Protein AF-A0A359LKG4-F1 (afdb_monomer)

Sequence (321 aa):
MNNKIIKSIRKGISFLLTKQLNSGEFPTTRAKKISMENASYIKSVFLTTFVLHSLSQLKNVFPINEIVQNATKFLLNEEEKGFWRFFGKGTHLPLDLDDTCCALSALFINGVELEYKTIADYLLNYRDKRGIFYTWILDCYLPKTSSYFENDIDWVINANTLFFFSLIKMPISEVTNYLCNIIEKEDFEDGSIYYYSPFSFIYCFSRAYADGGAIGLKPILRNIKNYLLNKQNGKGKWGNTLENAMATVSLINCGYKGIVVDGAINNLLKAQKADGGWPNSAFFAGVPELFYGSRELTTAIAIEALWKYLEVRKNGYQIIF

Secondary structure (DSSP, 8-state):
-HHHHHHHHHHHHHHHHHH--TTSPPPEEEESSTT-TT-EEE--SHHHHHHHHHHHTTTTTSS-HHHHHHHHHHHHHT-BTTB--TT-TT-SSPEEHHHHHHHHHHHHHTT----HHHHHHHHTTSB-TTSPBPSEEGGGSSS--SS--PPP--HHHHHHHHHHHHHTT---HHHHHHHHHHHHTTTTTT--SS---HHHHHHHHHHHHHTT--GGGGGGHHHHHHHHHHH--TTS--SSHHHHHHHHHHHHHTT--SHHHHHHHHHHHHH--TTS-----EEEEETTTEEEE-HHHHHHHHHHHHHHHHHHHHGGG----

pLDDT: mean 93.41, std 12.16, range [31.52, 98.94]

Mean predicted aligned error: 4.33 Å

Nearest PDB structures (foldseek):
  6sbg-assembly1_A  TM=7.710E-01  e=1.709E-09  Scytonema sp. PCC 10023
  7xra-assembly1_A  TM=7.583E-01  e=5.453E-09  Streptomyces showdoensis
  7xq4-assembly1_A  TM=7.822E-01  e=1.661E-08  Streptomyces showdoensis
  5bp8-assembly1_A  TM=7.406E-01  e=2.736E-06  Streptomyces platensis

Radius of gyration: 18.72 Å; Cα contacts (8 Å, |Δi|>4): 534; chains: 1; bounding box: 67×44×46 Å

Structure (mmCIF, N/CA/C/O backbone):
data_AF-A0A359LKG4-F1
#
_entry.id   AF-A0A359LKG4-F1
#
loop_
_atom_site.group_PDB
_atom_site.id
_atom_site.type_symbol
_atom_site.label_atom_id
_atom_site.label_alt_id
_atom_site.label_comp_id
_atom_site.label_asym_id
_atom_site.label_entity_id
_atom_site.label_seq_id
_atom_site.pdbx_PDB_ins_code
_atom_site.Cartn_x
_atom_site.Cartn_y
_atom_site.Cartn_z
_atom_site.occupancy
_atom_site.B_iso_or_equiv
_atom_site.auth_seq_id
_atom_site.auth_comp_id
_atom_site.auth_asym_id
_atom_site.auth_atom_id
_atom_site.pdbx_PDB_model_num
ATOM 1 N N . MET A 1 1 ? -20.980 6.021 17.383 1.00 75.31 1 MET A N 1
ATOM 2 C CA . MET A 1 1 ? -19.694 5.483 16.873 1.00 75.31 1 MET A CA 1
ATOM 3 C C . MET A 1 1 ? -19.196 6.245 15.642 1.00 75.31 1 MET A C 1
ATOM 5 O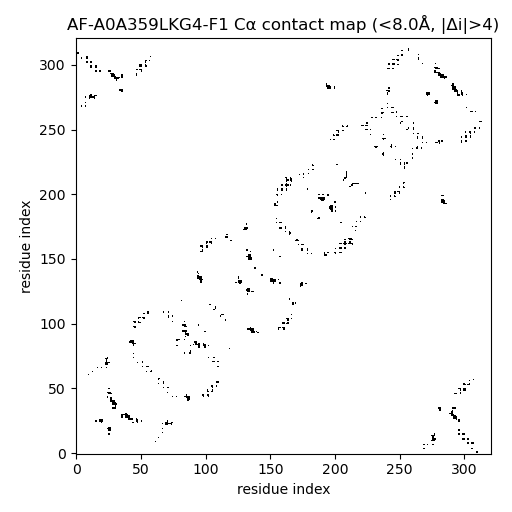 O . MET A 1 1 ? -18.078 6.741 15.681 1.00 75.31 1 MET A O 1
ATOM 9 N N . ASN A 1 2 ? -20.028 6.445 14.613 1.00 88.31 2 ASN A N 1
ATOM 10 C CA . ASN A 1 2 ? -19.641 7.100 13.348 1.00 88.31 2 ASN A CA 1
ATOM 11 C C . ASN A 1 2 ? -18.988 8.486 13.517 1.00 88.31 2 ASN A C 1
ATOM 13 O O . ASN A 1 2 ? -17.909 8.714 12.980 1.00 88.31 2 ASN A O 1
ATOM 17 N N . ASN A 1 3 ? -19.554 9.373 14.346 1.00 91.06 3 ASN A N 1
ATOM 18 C CA . ASN A 1 3 ? -18.966 10.701 14.604 1.00 91.06 3 ASN A CA 1
ATOM 19 C C . ASN A 1 3 ? -17.547 10.627 15.194 1.00 91.06 3 ASN A C 1
ATOM 21 O O . ASN A 1 3 ? -16.686 11.438 14.854 1.00 91.06 3 ASN A O 1
ATOM 25 N N . LYS A 1 4 ? -17.276 9.631 16.051 1.00 96.06 4 LYS A N 1
ATOM 26 C CA . LYS A 1 4 ? -15.940 9.400 16.620 1.00 96.06 4 LYS A CA 1
ATOM 27 C C . LYS A 1 4 ? -14.954 8.959 15.536 1.00 96.06 4 LYS A C 1
ATOM 29 O O . LYS A 1 4 ? -13.828 9.445 15.526 1.00 96.06 4 LYS A O 1
ATOM 34 N N . ILE A 1 5 ? -15.389 8.090 14.622 1.00 97.75 5 ILE A N 1
ATOM 35 C CA . ILE A 1 5 ? -14.571 7.623 13.497 1.00 97.75 5 ILE A CA 1
ATOM 36 C C . ILE A 1 5 ? -14.247 8.780 12.551 1.00 97.75 5 ILE A C 1
ATOM 38 O O . ILE A 1 5 ? -13.078 9.021 12.279 1.00 97.75 5 ILE A O 1
ATOM 42 N N . ILE A 1 6 ? -15.245 9.565 12.135 1.00 97.69 6 ILE A N 1
ATOM 43 C CA . ILE A 1 6 ? -15.025 10.736 11.272 1.00 97.69 6 ILE A CA 1
ATOM 44 C C . ILE A 1 6 ? -14.065 11.738 11.925 1.00 97.69 6 ILE A C 1
ATOM 46 O O . ILE A 1 6 ? -13.155 12.242 11.268 1.00 97.69 6 ILE A O 1
ATOM 50 N N . LYS A 1 7 ? -14.210 12.004 13.231 1.00 98.12 7 LYS A N 1
ATOM 51 C CA . LYS A 1 7 ? -13.271 12.860 13.974 1.00 98.12 7 LYS A CA 1
ATOM 52 C C . LYS A 1 7 ? -11.848 12.287 13.974 1.00 98.12 7 LYS A C 1
ATOM 54 O O . LYS A 1 7 ? -10.895 13.049 13.839 1.00 98.12 7 LYS A O 1
ATOM 59 N N . SER A 1 8 ? -11.704 10.971 14.118 1.00 98.56 8 SER A N 1
ATOM 60 C CA . SER A 1 8 ? -10.411 10.281 14.074 1.00 98.56 8 SER A CA 1
ATOM 61 C C . SER A 1 8 ? -9.765 10.367 12.687 1.00 98.56 8 SER A C 1
ATOM 63 O O . SER A 1 8 ? -8.596 10.739 12.600 1.00 98.56 8 SER A O 1
ATOM 65 N N . ILE A 1 9 ? -10.538 10.160 11.614 1.00 98.69 9 ILE A N 1
ATOM 66 C CA . ILE A 1 9 ? -10.088 10.331 10.223 1.00 98.69 9 ILE A CA 1
ATOM 67 C C . ILE A 1 9 ? -9.587 11.761 9.987 1.00 98.69 9 ILE A C 1
ATOM 69 O O . ILE A 1 9 ? -8.470 11.941 9.514 1.00 98.69 9 ILE A O 1
ATOM 73 N N . ARG A 1 10 ? -10.351 12.790 10.389 1.00 98.50 10 ARG A N 1
ATOM 74 C CA . ARG A 1 10 ? -9.933 14.202 10.241 1.00 98.50 10 ARG A CA 1
ATOM 75 C C . ARG A 1 10 ? -8.603 14.495 10.934 1.00 98.50 10 ARG A C 1
ATOM 77 O O . ARG A 1 10 ? -7.761 15.183 10.369 1.00 98.50 10 ARG A O 1
ATOM 84 N N . LYS A 1 11 ? -8.405 13.960 12.141 1.00 98.69 11 LYS A N 1
ATOM 8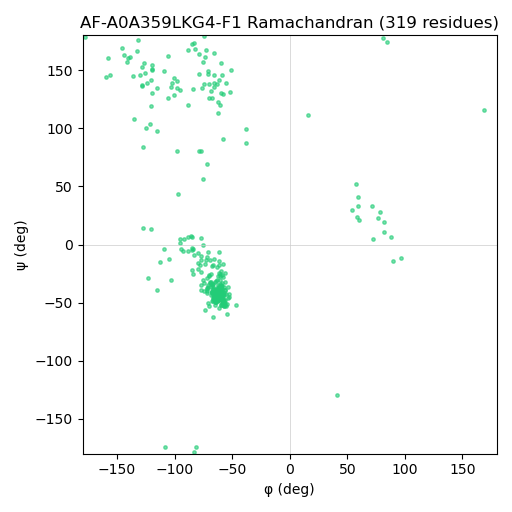5 C CA . LYS A 1 11 ? -7.136 14.089 12.869 1.00 98.69 11 LYS A CA 1
ATOM 86 C C . LYS A 1 11 ? -5.980 13.393 12.148 1.00 98.69 11 LYS A C 1
ATOM 88 O O . LYS A 1 11 ? -4.900 13.962 12.077 1.00 98.69 11 LYS A O 1
ATOM 93 N N . GLY A 1 12 ? -6.214 12.206 11.590 1.00 98.75 12 GLY A N 1
ATOM 94 C CA . GLY A 1 12 ? -5.216 11.491 10.795 1.00 98.75 12 GLY A CA 1
ATOM 95 C C . GLY A 1 12 ? -4.836 12.236 9.514 1.00 98.75 12 GLY A C 1
ATOM 96 O O . GLY A 1 12 ? -3.657 12.370 9.212 1.00 98.75 12 GLY A O 1
ATOM 97 N N . ILE A 1 13 ? -5.815 12.801 8.803 1.00 98.62 13 ILE A N 1
ATOM 98 C CA . ILE A 1 13 ? -5.560 13.650 7.628 1.00 98.62 13 ILE A CA 1
ATOM 99 C C . ILE A 1 13 ? -4.754 14.890 8.026 1.00 98.62 13 ILE A C 1
ATOM 101 O O . ILE A 1 13 ? -3.772 15.215 7.368 1.00 98.62 13 ILE A O 1
ATOM 105 N N . SER A 1 14 ? -5.121 15.553 9.128 1.00 98.38 14 SER A N 1
ATOM 106 C CA . SER A 1 14 ? -4.360 16.694 9.651 1.00 98.38 14 SER A CA 1
ATOM 107 C C . SER A 1 14 ? -2.917 16.314 9.977 1.00 98.38 14 SER A C 1
ATOM 109 O O . SER A 1 14 ? -2.012 17.077 9.664 1.00 98.38 14 SER A O 1
ATOM 111 N N . PHE A 1 15 ? -2.689 15.141 10.573 1.00 98.69 15 PHE A N 1
ATOM 112 C CA . PHE A 1 15 ? -1.344 14.628 10.811 1.00 98.69 15 PHE A CA 1
ATOM 113 C C . PHE A 1 15 ? -0.569 14.476 9.498 1.00 98.69 15 PHE A C 1
ATOM 115 O O . PHE A 1 15 ? 0.524 15.024 9.382 1.00 98.69 15 PHE A O 1
ATOM 122 N N . LEU A 1 16 ? -1.147 13.807 8.494 1.00 98.62 16 LEU A N 1
ATOM 123 C CA . LEU A 1 16 ? -0.502 13.609 7.191 1.00 98.62 16 LEU A CA 1
ATOM 124 C C . LEU A 1 16 ? -0.161 14.942 6.512 1.00 98.62 16 LEU A C 1
ATOM 126 O O . LEU A 1 16 ? 0.957 15.095 6.029 1.00 98.62 16 LEU A O 1
ATOM 130 N N . LEU A 1 17 ? -1.068 15.923 6.551 1.00 97.62 17 LEU A N 1
ATOM 131 C CA . LEU A 1 17 ? -0.821 17.275 6.034 1.00 97.62 17 LEU A CA 1
ATOM 132 C C . LEU A 1 17 ? 0.418 17.916 6.671 1.00 97.62 17 LEU A C 1
ATOM 134 O O . LEU A 1 17 ? 1.236 18.497 5.973 1.00 97.62 17 LEU A O 1
ATOM 138 N N . THR A 1 18 ? 0.599 17.766 7.986 1.00 97.69 18 THR A N 1
ATOM 139 C CA . THR A 1 18 ? 1.770 18.326 8.692 1.00 97.69 18 THR A CA 1
ATOM 140 C C . THR A 1 18 ? 3.067 17.538 8.498 1.00 97.69 18 THR A C 1
ATOM 142 O O . THR A 1 18 ? 4.119 17.987 8.954 1.00 97.69 18 THR A O 1
ATOM 145 N N . LYS A 1 19 ? 2.999 16.340 7.908 1.00 98.00 19 LYS A N 1
ATOM 146 C CA . LYS A 1 19 ? 4.142 15.427 7.759 1.00 98.00 19 LYS A CA 1
ATOM 147 C C . LYS A 1 19 ? 4.601 15.232 6.324 1.00 98.00 19 LYS A C 1
ATOM 149 O O . LYS A 1 19 ? 5.708 14.733 6.137 1.00 98.00 19 LYS A O 1
ATOM 154 N N . GLN A 1 20 ? 3.799 15.626 5.338 1.00 98.38 20 GLN A N 1
ATOM 155 C CA . GLN A 1 20 ? 4.254 15.678 3.954 1.00 98.38 20 GLN A CA 1
ATOM 156 C C . GLN A 1 20 ? 5.448 16.636 3.845 1.00 98.38 20 GLN A C 1
ATOM 158 O O . GLN A 1 20 ? 5.410 17.755 4.358 1.00 98.38 20 GLN A O 1
ATOM 163 N N . LEU A 1 21 ? 6.523 16.176 3.208 1.00 98.19 21 LEU A N 1
ATOM 164 C CA . LEU A 1 21 ? 7.725 16.979 3.005 1.00 98.19 21 LEU A CA 1
ATOM 165 C C . LEU A 1 21 ? 7.529 17.964 1.848 1.00 98.19 21 LEU A C 1
ATOM 167 O O . LEU A 1 21 ? 6.659 17.783 0.999 1.00 98.19 21 LEU A O 1
ATOM 171 N N . ASN A 1 22 ? 8.399 18.974 1.759 1.00 97.50 22 ASN A N 1
ATOM 172 C CA . ASN A 1 22 ? 8.367 19.964 0.673 1.00 97.50 22 ASN A CA 1
ATOM 173 C C . ASN A 1 22 ? 8.517 19.336 -0.725 1.00 97.50 22 ASN A C 1
ATOM 175 O O . ASN A 1 22 ? 8.041 19.906 -1.701 1.00 97.50 22 ASN A O 1
ATOM 179 N N . SER A 1 23 ? 9.173 18.174 -0.826 1.00 97.31 23 SER A N 1
ATOM 180 C CA . SER A 1 23 ? 9.277 17.396 -2.067 1.00 97.31 23 SER A CA 1
ATOM 181 C C . SER A 1 23 ? 7.934 16.811 -2.519 1.00 97.31 23 SER A C 1
ATOM 183 O O . SER A 1 23 ? 7.807 16.451 -3.684 1.00 97.31 23 SER A O 1
ATOM 185 N N . GLY A 1 24 ? 6.945 16.725 -1.623 1.00 98.12 24 GLY A N 1
ATOM 186 C CA . GLY A 1 24 ? 5.653 16.067 -1.818 1.00 98.12 24 GLY A CA 1
ATOM 187 C C . GLY A 1 24 ? 5.600 14.636 -1.273 1.00 98.12 24 GLY A C 1
ATOM 188 O O . GLY A 1 24 ? 4.511 14.073 -1.151 1.00 98.12 24 GLY A O 1
ATOM 189 N N . GLU A 1 25 ? 6.739 14.050 -0.902 1.00 98.12 25 GLU A N 1
ATOM 190 C CA . GLU A 1 25 ? 6.794 12.687 -0.369 1.00 98.12 25 GLU A CA 1
ATOM 191 C C . GLU A 1 25 ? 6.299 12.593 1.079 1.00 98.12 25 GLU A C 1
ATOM 193 O O . GLU A 1 25 ? 6.329 13.562 1.849 1.00 98.12 25 GLU A O 1
ATOM 198 N N . PHE A 1 26 ? 5.883 11.388 1.462 1.00 98.38 26 PHE A N 1
ATOM 199 C CA . PHE A 1 26 ? 5.701 11.027 2.860 1.00 98.38 26 PHE A CA 1
ATOM 200 C C . PHE A 1 26 ? 6.956 10.321 3.376 1.00 98.38 26 PHE A C 1
ATOM 202 O O . PHE A 1 26 ? 7.439 9.398 2.717 1.00 98.38 26 PHE A O 1
ATOM 209 N N . PRO A 1 27 ? 7.473 10.708 4.558 1.00 96.88 27 PRO A N 1
ATOM 210 C CA . PRO A 1 27 ? 8.684 10.123 5.109 1.00 96.88 27 PRO A CA 1
ATOM 211 C C . PRO A 1 27 ? 8.648 8.596 5.153 1.00 96.88 27 PRO A C 1
ATOM 213 O O . PRO A 1 27 ? 7.718 7.997 5.693 1.00 96.88 27 PRO A O 1
ATOM 216 N N . THR A 1 28 ? 9.711 7.970 4.655 1.00 97.81 28 THR A N 1
ATOM 217 C CA . THR A 1 28 ? 10.039 6.586 4.989 1.00 97.81 28 THR A CA 1
ATOM 218 C C . THR A 1 28 ? 11.094 6.601 6.080 1.00 97.81 28 THR A C 1
ATOM 220 O O . THR A 1 28 ? 11.991 7.444 6.100 1.00 97.81 28 THR A O 1
ATOM 223 N N . THR A 1 29 ? 10.979 5.686 7.033 1.00 97.69 29 THR A N 1
ATOM 224 C CA . THR A 1 29 ? 11.962 5.526 8.101 1.00 97.69 29 THR A CA 1
ATOM 225 C C . THR A 1 29 ? 12.560 4.133 8.060 1.00 97.69 29 THR A C 1
ATOM 227 O O . THR A 1 29 ? 11.905 3.186 7.629 1.00 97.69 29 THR A O 1
ATOM 230 N N . ARG A 1 30 ? 13.807 4.015 8.512 1.00 97.00 30 ARG A N 1
ATOM 231 C CA . ARG A 1 30 ? 14.573 2.774 8.543 1.00 97.00 30 ARG A CA 1
ATOM 232 C C . ARG A 1 30 ? 15.147 2.533 9.932 1.00 97.00 30 ARG A C 1
ATOM 234 O O . ARG A 1 30 ? 15.690 3.455 10.537 1.00 97.00 30 ARG A O 1
ATOM 241 N N . ALA A 1 31 ? 15.080 1.300 10.417 1.00 96.69 31 ALA A N 1
ATOM 242 C CA . ALA A 1 31 ? 15.626 0.895 11.709 1.00 96.69 31 ALA A CA 1
ATOM 243 C C . ALA A 1 31 ? 16.311 -0.475 11.635 1.00 96.69 31 ALA A C 1
ATOM 245 O O . ALA A 1 31 ? 16.042 -1.273 10.746 1.00 96.69 31 ALA A O 1
ATOM 246 N N . LYS A 1 32 ? 17.169 -0.773 12.617 1.00 95.00 32 LYS A N 1
ATOM 247 C CA . LYS A 1 32 ? 17.781 -2.108 12.788 1.00 95.00 32 LYS A CA 1
ATOM 248 C C . LYS A 1 32 ? 16.855 -3.121 13.463 1.00 95.00 32 LYS A C 1
ATOM 250 O O . LYS A 1 32 ? 17.143 -4.307 13.476 1.00 95.00 32 LYS A O 1
ATOM 255 N N . LYS A 1 33 ? 15.785 -2.648 14.103 1.00 93.12 33 LYS A N 1
ATOM 256 C CA . LYS A 1 33 ? 14.827 -3.483 14.830 1.00 93.12 33 LYS A CA 1
ATOM 257 C C . LYS A 1 33 ? 13.445 -3.311 14.227 1.00 93.12 33 LYS A C 1
ATOM 259 O O . LYS A 1 33 ? 13.032 -2.188 13.950 1.00 93.12 33 LYS A O 1
ATOM 264 N N . ILE A 1 34 ? 12.708 -4.413 14.153 1.00 91.88 34 ILE A N 1
ATOM 265 C CA . ILE A 1 34 ? 11.313 -4.474 13.696 1.00 91.88 34 ILE A CA 1
ATOM 266 C C . ILE A 1 34 ? 10.365 -3.548 14.478 1.00 91.88 34 ILE A C 1
ATOM 268 O O . ILE A 1 34 ? 9.346 -3.103 13.955 1.00 91.88 34 ILE A O 1
ATOM 272 N N . SER A 1 35 ? 10.715 -3.200 15.723 1.00 90.88 35 SER A N 1
ATOM 273 C CA . SER A 1 35 ? 9.970 -2.236 16.543 1.00 90.88 35 SER A CA 1
ATOM 274 C C . SER A 1 35 ? 10.002 -0.807 15.991 1.00 90.88 35 SER A C 1
ATOM 276 O O . SER A 1 35 ? 9.236 0.035 16.456 1.00 90.88 35 SER A O 1
ATOM 278 N N . MET A 1 36 ? 10.876 -0.520 15.018 1.00 95.81 36 MET A N 1
ATOM 279 C CA . MET A 1 36 ? 11.134 0.818 14.476 1.00 95.81 36 MET A CA 1
ATOM 280 C C . MET A 1 36 ? 11.595 1.834 15.535 1.00 95.81 36 MET A C 1
ATOM 282 O O . MET A 1 36 ? 11.463 3.047 15.358 1.00 95.81 36 MET A O 1
ATOM 286 N N . GLU A 1 37 ? 12.163 1.351 16.643 1.00 91.75 37 GLU A N 1
ATOM 287 C CA . GLU A 1 37 ? 12.846 2.194 17.623 1.00 91.75 37 GLU A CA 1
ATOM 288 C C . GLU A 1 37 ? 14.097 2.825 17.008 1.00 91.75 37 GLU A C 1
ATOM 290 O O . GLU A 1 37 ? 14.857 2.162 16.298 1.00 91.75 37 GLU A O 1
ATOM 295 N N . ASN A 1 38 ? 14.328 4.106 17.310 1.00 93.19 38 ASN A N 1
ATOM 296 C CA . ASN A 1 38 ? 15.441 4.894 16.769 1.00 93.19 38 ASN A CA 1
ATOM 297 C C . ASN A 1 38 ? 15.497 4.897 15.230 1.00 93.19 38 ASN A C 1
ATOM 299 O O . ASN A 1 38 ? 16.579 4.985 14.648 1.00 93.19 38 ASN A O 1
ATOM 303 N N . ALA A 1 39 ? 14.341 4.774 14.569 1.00 96.50 39 ALA A N 1
ATOM 304 C CA . ALA A 1 39 ? 14.273 4.824 13.119 1.00 96.50 39 ALA A CA 1
ATOM 305 C C . ALA A 1 39 ? 14.724 6.194 12.597 1.00 96.50 39 ALA A C 1
ATOM 307 O O . ALA A 1 39 ? 14.353 7.234 13.146 1.00 96.50 39 ALA A O 1
ATOM 308 N N . SER A 1 40 ? 15.499 6.191 11.517 1.00 96.44 40 SER A N 1
ATOM 309 C CA . SER A 1 40 ? 15.952 7.403 10.839 1.00 96.44 40 SER A CA 1
ATOM 310 C C . SER A 1 40 ? 15.261 7.563 9.495 1.00 96.44 40 SER A C 1
ATOM 312 O O . SER A 1 40 ? 14.892 6.583 8.850 1.00 96.44 40 SER A O 1
ATOM 314 N N . TYR A 1 41 ? 15.067 8.812 9.082 1.00 97.19 41 TYR A N 1
ATOM 315 C CA . TYR A 1 41 ? 14.508 9.128 7.775 1.00 97.19 41 TYR A CA 1
ATOM 316 C C . TYR A 1 41 ? 15.396 8.600 6.643 1.00 97.19 41 TYR A C 1
ATOM 318 O O . TYR A 1 41 ? 16.625 8.689 6.703 1.00 97.19 41 TYR A O 1
ATOM 326 N N . ILE A 1 42 ? 14.742 8.109 5.596 1.00 95.62 42 ILE A N 1
ATOM 327 C CA . ILE A 1 42 ? 15.324 7.854 4.286 1.00 95.62 42 ILE A CA 1
ATOM 328 C C . ILE A 1 42 ? 14.362 8.356 3.203 1.00 95.62 42 ILE A C 1
ATOM 330 O O . ILE A 1 42 ? 13.142 8.248 3.345 1.00 95.62 42 ILE A O 1
ATOM 334 N N . LYS A 1 43 ? 14.913 8.871 2.104 1.00 95.56 43 LYS A N 1
ATOM 335 C CA . LYS A 1 43 ? 14.125 9.162 0.903 1.00 95.56 43 LYS A CA 1
ATOM 336 C C . LYS A 1 43 ? 13.670 7.844 0.278 1.00 95.56 43 LYS A C 1
ATOM 338 O O . LYS A 1 43 ? 14.496 6.943 0.118 1.00 95.56 43 LYS A O 1
ATOM 343 N N . SER A 1 44 ? 12.390 7.729 -0.064 1.00 96.12 44 SER A N 1
ATOM 344 C CA . SER A 1 44 ? 11.878 6.576 -0.809 1.00 96.12 44 SER A CA 1
ATOM 345 C C . SER A 1 44 ? 10.559 6.884 -1.510 1.00 96.12 44 SER A C 1
ATOM 347 O O . SER A 1 44 ? 9.703 7.595 -0.981 1.00 96.12 44 SER A O 1
ATOM 349 N N . VAL A 1 45 ? 10.386 6.299 -2.694 1.00 96.50 45 VAL A N 1
ATOM 350 C CA . VAL A 1 45 ? 9.149 6.389 -3.481 1.00 96.50 45 VAL A CA 1
ATOM 351 C C . VAL A 1 45 ? 8.036 5.559 -2.838 1.00 96.50 45 VAL A C 1
ATOM 353 O O . VAL A 1 45 ? 6.887 6.004 -2.749 1.00 96.50 45 VAL A O 1
ATOM 356 N N . PHE A 1 46 ? 8.394 4.381 -2.330 1.00 97.81 46 PHE A N 1
ATOM 357 C CA . PHE A 1 46 ? 7.475 3.289 -2.056 1.00 97.81 46 PHE A CA 1
ATOM 358 C C . PHE A 1 46 ? 6.296 3.657 -1.152 1.00 97.81 46 PHE A C 1
ATOM 360 O O . PHE A 1 46 ? 5.140 3.581 -1.566 1.00 97.81 46 PHE A O 1
ATOM 367 N N . LEU A 1 47 ? 6.545 4.115 0.080 1.00 98.12 47 LEU A N 1
ATOM 368 C CA . LEU A 1 47 ? 5.464 4.331 1.053 1.00 98.12 47 LEU A CA 1
ATOM 369 C C . LEU A 1 47 ? 4.526 5.483 0.670 1.00 98.12 47 LEU A C 1
ATOM 371 O O . LEU A 1 47 ? 3.347 5.458 1.031 1.00 98.12 47 LEU A O 1
ATOM 375 N N . THR A 1 48 ? 5.010 6.454 -0.110 1.00 98.62 48 THR A N 1
ATOM 376 C CA . THR A 1 48 ? 4.176 7.543 -0.641 1.00 98.62 48 THR A CA 1
ATOM 377 C C . THR A 1 48 ? 3.043 6.996 -1.513 1.00 98.62 48 THR A C 1
ATOM 379 O O . THR A 1 48 ? 1.919 7.498 -1.443 1.00 98.62 48 THR A O 1
ATOM 382 N N . THR A 1 49 ? 3.290 5.922 -2.271 1.00 98.75 49 THR A N 1
ATOM 383 C CA . THR A 1 49 ? 2.277 5.288 -3.134 1.00 98.75 49 THR A CA 1
ATOM 384 C C . THR A 1 49 ? 1.108 4.704 -2.329 1.00 98.75 49 THR A C 1
ATOM 386 O O . THR A 1 49 ? -0.054 4.877 -2.698 1.00 98.75 49 THR A O 1
ATOM 389 N N . PHE A 1 50 ? 1.383 4.085 -1.175 1.00 98.69 50 PHE A N 1
ATOM 390 C CA . PHE A 1 50 ? 0.365 3.518 -0.285 1.00 98.69 50 PHE A CA 1
ATOM 391 C C . PHE A 1 50 ? -0.442 4.597 0.433 1.00 98.69 50 PHE A C 1
ATOM 393 O O . PHE A 1 50 ? -1.660 4.456 0.594 1.00 98.69 50 PHE A O 1
ATOM 400 N N . VAL A 1 51 ? 0.213 5.692 0.835 1.00 98.69 51 VAL A N 1
ATOM 401 C CA . VAL A 1 51 ? -0.485 6.847 1.411 1.00 98.69 51 VAL A CA 1
ATOM 402 C C . VAL A 1 51 ? -1.428 7.463 0.375 1.00 98.69 51 VAL A C 1
ATOM 404 O O . VAL A 1 51 ? -2.597 7.700 0.682 1.00 98.69 51 VAL A O 1
ATOM 407 N N . LEU A 1 52 ? -0.966 7.645 -0.866 1.00 97.88 52 LEU A N 1
ATOM 408 C CA . LEU A 1 52 ? -1.795 8.127 -1.972 1.00 97.88 52 LEU A CA 1
ATOM 409 C C . LEU A 1 52 ? -2.975 7.202 -2.278 1.00 97.88 52 LEU A C 1
ATOM 411 O O . LEU A 1 52 ? -4.092 7.693 -2.446 1.00 97.88 52 LEU A O 1
ATOM 415 N N . HIS A 1 53 ? -2.752 5.884 -2.319 1.00 98.00 53 HIS A N 1
ATOM 416 C CA . HIS A 1 53 ? -3.824 4.901 -2.484 1.00 98.00 53 HIS A CA 1
ATOM 417 C C . HIS A 1 53 ? -4.898 5.075 -1.408 1.00 98.00 53 HIS A C 1
ATOM 419 O O . HIS A 1 53 ? -6.069 5.272 -1.733 1.00 98.00 53 HIS A O 1
ATOM 425 N N . SER A 1 54 ? -4.489 5.083 -0.137 1.00 98.19 54 SER A N 1
ATOM 426 C CA . SER A 1 54 ? -5.410 5.218 0.995 1.00 98.19 54 SER A CA 1
ATOM 427 C C . SER A 1 54 ? -6.225 6.507 0.880 1.00 98.19 54 SER A C 1
ATOM 429 O O . SER A 1 54 ? -7.448 6.474 0.962 1.00 98.19 54 SER A O 1
ATOM 431 N N . LEU A 1 55 ? -5.554 7.643 0.635 1.00 97.25 55 LEU A N 1
ATOM 432 C CA . LEU A 1 55 ? -6.179 8.963 0.527 1.00 97.25 55 LEU A CA 1
ATOM 433 C C . LEU A 1 55 ? -7.123 9.082 -0.673 1.00 97.25 55 LEU A C 1
ATOM 435 O O . LEU A 1 55 ? -8.137 9.771 -0.578 1.00 97.25 55 LEU A O 1
ATOM 439 N N . SER A 1 56 ? -6.845 8.401 -1.786 1.00 94.19 56 SER A N 1
ATOM 440 C CA . SER A 1 56 ? -7.677 8.483 -2.991 1.00 94.19 56 SER A CA 1
ATOM 441 C C . SER A 1 56 ? -9.149 8.120 -2.739 1.00 94.19 56 SER A C 1
ATOM 443 O O . SER A 1 56 ? -10.042 8.747 -3.310 1.00 94.19 56 SER A O 1
ATOM 445 N N . GLN A 1 57 ? -9.409 7.208 -1.796 1.00 93.31 57 GLN A N 1
ATOM 446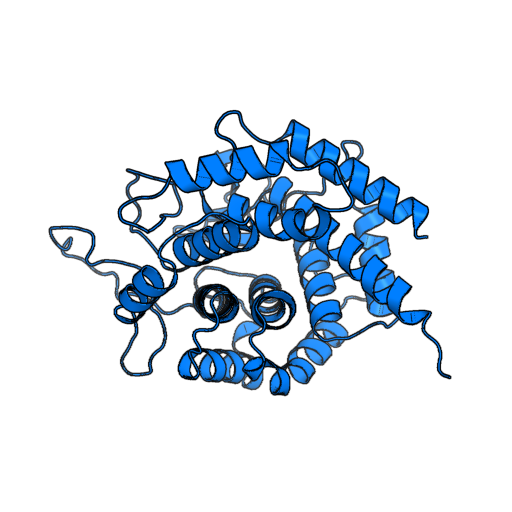 C CA . GLN A 1 57 ? -10.753 6.765 -1.412 1.00 93.31 57 GLN A CA 1
ATOM 447 C C . GLN A 1 57 ? -11.568 7.853 -0.686 1.00 93.31 57 GLN A C 1
ATOM 449 O O . GLN A 1 57 ? -12.779 7.712 -0.516 1.00 93.31 57 GLN A O 1
ATOM 454 N N . LEU A 1 58 ? -10.920 8.940 -0.247 1.00 94.94 58 LEU A N 1
ATOM 455 C CA . LEU A 1 58 ? -11.508 10.005 0.572 1.00 94.94 58 LEU A CA 1
ATOM 456 C C . LEU A 1 58 ? -11.694 11.337 -0.178 1.00 94.94 58 LEU A C 1
ATOM 458 O O . LEU A 1 58 ? -12.259 12.273 0.396 1.00 94.94 58 LEU A O 1
ATOM 462 N N . LYS A 1 59 ? -11.245 11.442 -1.438 1.00 89.69 59 LYS A N 1
ATOM 463 C CA . LYS A 1 59 ? -11.160 12.707 -2.202 1.00 89.69 59 LYS A CA 1
ATOM 464 C C . LYS A 1 59 ? -12.457 13.507 -2.270 1.00 89.69 59 LYS A C 1
ATOM 466 O O . LYS A 1 59 ? -12.431 14.729 -2.197 1.00 89.69 59 LYS A O 1
ATOM 471 N N . ASN A 1 60 ? -13.592 12.821 -2.370 1.00 88.94 60 ASN A N 1
ATOM 472 C CA . ASN A 1 60 ? -14.899 13.467 -2.523 1.00 88.94 60 ASN A CA 1
ATOM 473 C C . ASN A 1 60 ? -15.521 13.909 -1.188 1.00 88.94 60 ASN A C 1
ATOM 475 O O . ASN A 1 60 ? -16.600 14.492 -1.172 1.00 88.94 60 ASN A O 1
ATOM 479 N N . VAL A 1 61 ? -14.876 13.594 -0.061 1.00 93.75 61 VAL A N 1
ATOM 480 C CA . VAL A 1 61 ? -15.452 13.763 1.282 1.00 93.75 61 VAL A CA 1
ATOM 481 C C . VAL A 1 61 ? -14.578 14.643 2.172 1.00 93.75 61 VAL A C 1
ATOM 483 O O . VAL A 1 61 ? -15.089 15.325 3.064 1.00 93.75 61 VAL A O 1
ATOM 486 N N . PHE A 1 62 ? -13.266 14.653 1.941 1.00 94.94 62 PHE A N 1
ATOM 487 C CA . PHE A 1 62 ? -12.310 15.415 2.734 1.00 94.94 62 PHE A CA 1
ATOM 488 C C . PHE A 1 62 ? -11.458 16.335 1.848 1.00 94.94 62 PHE A C 1
ATOM 490 O O . PHE A 1 62 ? -11.147 15.976 0.715 1.00 94.94 62 PHE A O 1
ATOM 497 N N . PRO A 1 63 ? -11.040 17.510 2.354 1.00 93.19 63 PRO A N 1
ATOM 498 C CA . PRO A 1 63 ? -10.221 18.454 1.598 1.00 93.19 63 PRO A CA 1
ATOM 499 C C . PRO A 1 63 ? -8.761 17.979 1.549 1.00 93.19 63 PRO A C 1
ATOM 501 O O . PRO A 1 63 ? -7.925 18.419 2.332 1.00 93.19 63 PRO A O 1
ATOM 504 N N . ILE A 1 64 ? -8.465 17.040 0.650 1.00 96.12 64 ILE A N 1
ATOM 505 C CA . ILE A 1 64 ? -7.141 16.404 0.505 1.00 96.12 64 ILE A CA 1
ATOM 506 C C . ILE A 1 64 ? -6.527 16.602 -0.888 1.00 96.12 64 ILE A C 1
ATOM 508 O O . ILE A 1 64 ? -5.565 15.929 -1.250 1.00 96.12 64 ILE A O 1
ATOM 512 N N . ASN A 1 65 ? -7.075 17.513 -1.692 1.00 94.81 65 ASN A N 1
ATOM 513 C CA . ASN A 1 65 ? -6.635 17.699 -3.075 1.00 94.81 65 ASN A CA 1
ATOM 514 C C . ASN A 1 65 ? -5.173 18.148 -3.161 1.00 94.81 65 ASN A C 1
ATOM 516 O O . ASN A 1 65 ? -4.413 17.584 -3.938 1.00 94.81 65 ASN A O 1
ATOM 520 N N . GLU A 1 66 ? -4.765 19.109 -2.333 1.00 95.19 66 GLU A N 1
ATOM 521 C CA . GLU A 1 66 ? -3.402 19.649 -2.352 1.00 95.19 66 GLU A CA 1
ATOM 522 C C . GLU A 1 66 ? -2.356 18.594 -1.961 1.00 95.19 66 GLU A C 1
ATOM 524 O O . GLU A 1 66 ? -1.399 18.364 -2.698 1.00 95.19 66 GLU A O 1
ATOM 529 N N . ILE A 1 67 ? -2.580 17.878 -0.853 1.00 96.88 67 ILE A N 1
ATOM 530 C CA . ILE A 1 67 ? -1.666 16.827 -0.383 1.00 96.88 67 ILE A CA 1
ATOM 531 C C . ILE A 1 67 ? -1.521 15.698 -1.414 1.00 96.88 67 ILE A C 1
ATOM 533 O O . ILE A 1 67 ? -0.417 15.207 -1.654 1.00 96.88 67 ILE A O 1
ATOM 537 N N . VAL A 1 68 ? -2.615 15.332 -2.090 1.00 97.81 68 VAL A N 1
ATOM 538 C CA . VAL A 1 68 ? -2.599 14.352 -3.182 1.00 97.81 68 VAL A CA 1
ATOM 539 C C . VAL A 1 68 ? -1.833 14.880 -4.395 1.00 97.81 68 VAL A C 1
ATOM 541 O O . VAL A 1 68 ? -1.008 14.158 -4.955 1.00 97.81 68 VAL A O 1
ATOM 544 N N . GLN A 1 69 ? -2.074 16.127 -4.805 1.00 97.56 69 GLN A N 1
ATOM 545 C CA . GLN A 1 69 ? -1.386 16.740 -5.944 1.00 97.56 69 GLN A CA 1
ATOM 546 C C . GLN A 1 69 ? 0.124 16.825 -5.709 1.00 97.56 69 GLN A C 1
ATOM 548 O O . GLN A 1 69 ? 0.896 16.506 -6.610 1.00 97.56 69 GLN A O 1
ATOM 553 N N . ASN A 1 70 ? 0.558 17.195 -4.504 1.00 98.31 70 ASN A N 1
ATOM 554 C CA . ASN A 1 70 ? 1.977 17.284 -4.162 1.00 98.31 70 ASN A CA 1
ATOM 555 C C . ASN A 1 70 ? 2.663 15.914 -4.196 1.00 98.31 70 ASN A C 1
ATOM 557 O O . ASN A 1 70 ? 3.719 15.776 -4.810 1.00 98.31 70 ASN A O 1
ATOM 561 N N . ALA A 1 71 ? 2.040 14.880 -3.626 1.00 98.44 71 ALA A N 1
ATOM 562 C CA . ALA A 1 71 ? 2.583 13.523 -3.682 1.00 98.44 71 ALA A CA 1
ATOM 563 C C . ALA A 1 71 ? 2.578 12.949 -5.109 1.00 98.44 71 ALA A C 1
ATOM 565 O O . ALA A 1 71 ? 3.502 12.244 -5.499 1.00 98.44 71 ALA A O 1
ATOM 566 N N . THR A 1 72 ? 1.581 13.296 -5.924 1.00 98.50 72 THR A N 1
ATOM 567 C CA . THR A 1 72 ? 1.539 12.921 -7.347 1.00 98.50 72 THR A CA 1
ATOM 568 C C . THR A 1 72 ? 2.696 13.561 -8.123 1.00 98.50 72 THR A C 1
ATOM 570 O O . THR A 1 72 ? 3.384 12.879 -8.878 1.00 98.50 72 THR A O 1
ATOM 573 N N . LYS A 1 73 ? 2.962 14.857 -7.896 1.00 98.56 73 LYS A N 1
ATOM 574 C CA . LYS A 1 73 ? 4.114 15.564 -8.481 1.00 98.56 73 LYS A CA 1
ATOM 575 C C . LYS A 1 73 ? 5.441 14.947 -8.046 1.00 98.56 73 LYS A C 1
ATOM 577 O O . LYS A 1 73 ? 6.327 14.796 -8.877 1.00 98.56 73 LYS A O 1
ATOM 582 N N . PHE A 1 74 ? 5.567 14.566 -6.773 1.00 98.69 74 PHE A N 1
ATOM 583 C CA . PHE A 1 74 ? 6.739 13.843 -6.283 1.00 98.69 74 PHE A CA 1
ATOM 584 C C . PHE A 1 74 ? 6.978 12.557 -7.081 1.00 98.69 74 PHE A C 1
ATOM 586 O O . PHE A 1 74 ? 8.065 12.382 -7.620 1.00 98.69 74 PHE A O 1
ATOM 593 N N . LEU A 1 75 ? 5.960 11.698 -7.223 1.00 98.69 75 LEU A N 1
ATOM 594 C CA . LEU A 1 75 ? 6.093 10.455 -7.988 1.00 98.69 75 LEU A CA 1
ATOM 595 C C . LEU A 1 75 ? 6.519 10.720 -9.438 1.00 98.69 75 LEU A C 1
ATOM 597 O O . LEU A 1 75 ? 7.435 10.067 -9.921 1.00 98.69 75 LEU A O 1
ATOM 601 N N . LEU A 1 76 ? 5.920 11.706 -10.112 1.00 98.56 76 LEU A N 1
ATOM 602 C CA . LEU A 1 76 ? 6.311 12.078 -11.478 1.00 98.56 76 LEU A CA 1
ATOM 603 C C . LEU A 1 76 ? 7.760 12.582 -11.568 1.00 98.56 76 LEU A C 1
ATOM 605 O O . LEU A 1 76 ? 8.447 12.297 -12.541 1.00 98.56 76 LEU A O 1
ATOM 609 N N . ASN A 1 77 ? 8.252 13.292 -10.553 1.00 98.25 77 ASN A N 1
ATOM 610 C CA . ASN A 1 77 ? 9.637 13.770 -10.526 1.00 98.25 77 ASN A CA 1
ATOM 611 C C . ASN A 1 77 ? 10.659 12.640 -10.300 1.00 98.25 77 ASN A C 1
ATOM 613 O O . ASN A 1 77 ? 11.800 12.744 -10.757 1.00 98.25 77 ASN A O 1
ATOM 617 N N . GLU A 1 78 ? 10.263 11.573 -9.602 1.00 98.19 78 GLU A N 1
ATOM 618 C CA . GLU A 1 78 ? 11.112 10.407 -9.323 1.00 98.19 78 GLU A CA 1
ATOM 619 C C . GLU A 1 78 ? 11.111 9.355 -10.444 1.00 98.19 78 GLU A C 1
ATOM 621 O O . GLU A 1 78 ? 11.839 8.369 -10.353 1.00 98.19 78 GLU A O 1
ATOM 626 N N . GLU A 1 79 ? 10.324 9.566 -11.497 1.00 97.06 79 GLU A N 1
ATOM 627 C CA . GLU A 1 79 ? 10.259 8.688 -12.662 1.00 97.06 79 GLU A CA 1
ATOM 628 C C . GLU A 1 79 ? 11.588 8.683 -13.444 1.00 97.06 79 GLU A C 1
ATOM 630 O O . GLU A 1 79 ? 12.213 9.726 -13.703 1.00 97.06 79 GLU A O 1
ATOM 635 N N . GLU A 1 80 ? 12.028 7.483 -13.827 1.00 92.50 80 GLU A N 1
ATOM 636 C CA . GLU A 1 80 ? 13.167 7.265 -14.712 1.00 92.50 80 GLU A CA 1
ATOM 637 C C . GLU A 1 80 ? 12.859 6.200 -15.780 1.00 92.50 80 GLU A C 1
ATOM 639 O O . GLU A 1 80 ? 12.818 5.003 -15.499 1.00 92.50 80 GLU A O 1
ATOM 644 N N . LYS A 1 81 ? 12.701 6.650 -17.033 1.00 87.75 81 LYS A N 1
ATOM 645 C CA . LYS A 1 81 ? 12.394 5.827 -18.219 1.00 87.75 81 LYS A CA 1
ATOM 646 C C . LYS A 1 81 ? 11.073 5.038 -18.123 1.00 87.75 81 LYS A C 1
ATOM 648 O O . LYS A 1 81 ? 10.965 3.955 -18.682 1.00 87.75 81 LYS A O 1
ATOM 653 N N . GLY A 1 82 ? 10.072 5.583 -17.445 1.00 91.38 82 GLY A N 1
ATOM 654 C CA . GLY A 1 82 ? 8.762 4.985 -17.192 1.00 91.38 82 GLY A CA 1
ATOM 655 C C . GLY A 1 82 ? 8.699 4.126 -15.928 1.00 91.38 82 GLY A C 1
ATOM 656 O O . GLY A 1 82 ? 7.676 3.484 -15.694 1.00 91.38 82 GLY A O 1
ATOM 657 N N . PHE A 1 83 ? 9.768 4.101 -15.126 1.00 96.06 83 PHE A N 1
ATOM 658 C CA . PHE A 1 83 ? 9.927 3.202 -13.984 1.00 96.06 83 PHE A CA 1
ATOM 659 C C . PHE A 1 83 ? 10.405 3.941 -12.732 1.00 96.06 83 PHE A C 1
ATOM 661 O O . PHE A 1 83 ? 10.870 5.081 -12.791 1.00 96.06 83 PHE A O 1
ATOM 668 N N . TRP A 1 84 ? 10.309 3.264 -11.590 1.00 97.50 84 TRP A N 1
ATOM 669 C CA . TRP A 1 84 ? 10.732 3.777 -10.291 1.00 97.50 84 TRP A CA 1
ATOM 670 C C . TRP A 1 84 ? 11.700 2.809 -9.618 1.00 97.50 84 TRP A C 1
ATOM 672 O O . TRP A 1 84 ? 11.741 1.619 -9.925 1.00 97.50 84 TRP A O 1
ATOM 682 N N . ARG A 1 85 ? 12.506 3.357 -8.709 1.00 94.88 85 ARG A N 1
ATOM 683 C CA . ARG A 1 85 ? 13.371 2.595 -7.807 1.00 94.88 85 ARG A CA 1
ATOM 684 C C . ARG A 1 85 ? 13.142 3.038 -6.380 1.00 94.88 85 ARG A C 1
ATOM 686 O O . ARG A 1 85 ? 12.891 4.222 -6.130 1.00 94.88 85 ARG A O 1
ATOM 693 N N . PHE A 1 86 ? 13.383 2.122 -5.459 1.00 95.19 86 PHE A N 1
ATOM 694 C CA . PHE A 1 86 ? 13.151 2.317 -4.038 1.00 95.19 86 PHE A CA 1
ATOM 695 C C . PHE A 1 86 ? 13.670 3.638 -3.440 1.00 95.19 86 PHE A C 1
ATOM 697 O O . PHE A 1 86 ? 12.906 4.366 -2.803 1.00 95.19 86 PHE A O 1
ATOM 704 N N . PHE A 1 87 ? 14.950 3.987 -3.642 1.00 95.19 87 PHE A N 1
ATOM 705 C CA . PHE A 1 87 ? 15.557 5.212 -3.081 1.00 95.19 87 PHE A CA 1
ATOM 706 C C . PHE A 1 87 ? 15.344 6.473 -3.941 1.00 95.19 87 PHE A C 1
ATOM 708 O O . PHE A 1 87 ? 15.896 7.534 -3.637 1.00 95.19 87 PHE A O 1
ATOM 715 N N . GLY A 1 88 ? 14.538 6.379 -4.998 1.00 94.62 88 GLY A N 1
ATOM 716 C CA . GLY A 1 88 ? 14.274 7.481 -5.914 1.00 94.62 88 GLY A CA 1
ATOM 717 C C . GLY A 1 88 ? 15.313 7.636 -7.023 1.00 94.62 88 GLY A C 1
ATOM 718 O O . GLY A 1 88 ? 16.332 6.941 -7.071 1.00 94.62 88 GLY A O 1
ATOM 719 N N . LYS A 1 89 ? 15.034 8.553 -7.944 1.00 94.81 89 LYS A N 1
ATOM 720 C CA . LYS A 1 89 ? 15.758 8.748 -9.206 1.00 94.81 89 LYS A CA 1
ATOM 721 C C . LYS A 1 89 ? 17.257 8.980 -9.010 1.00 94.81 89 LYS A C 1
ATOM 723 O O . LYS A 1 89 ? 17.671 9.705 -8.106 1.00 94.81 89 LYS A O 1
ATOM 728 N N . GLY A 1 90 ? 18.077 8.379 -9.876 1.00 89.75 90 GLY A N 1
ATOM 729 C CA . GLY A 1 90 ? 19.536 8.548 -9.855 1.00 89.75 90 GLY A CA 1
ATOM 730 C C . GLY A 1 90 ? 20.274 7.854 -8.701 1.00 89.75 90 GLY A C 1
ATOM 731 O O . GLY A 1 90 ? 21.486 8.015 -8.572 1.00 89.75 90 GLY A O 1
ATOM 732 N N . THR A 1 91 ? 19.583 7.081 -7.861 1.00 91.50 91 THR A N 1
ATOM 733 C CA . THR A 1 91 ? 20.220 6.293 -6.794 1.00 91.50 91 THR A CA 1
ATOM 734 C C . THR A 1 91 ? 20.729 4.934 -7.286 1.00 91.50 91 THR A C 1
ATOM 736 O O . THR A 1 91 ? 20.493 4.544 -8.428 1.00 91.50 91 THR A O 1
ATOM 739 N N . HIS A 1 92 ? 21.462 4.222 -6.426 1.00 86.50 92 HIS A N 1
ATOM 740 C CA . HIS A 1 92 ? 22.235 3.029 -6.786 1.00 86.50 92 HIS A CA 1
ATOM 741 C C . HIS A 1 92 ? 21.421 1.735 -6.916 1.00 86.50 92 HIS A C 1
ATOM 743 O O . HIS A 1 92 ? 21.916 0.794 -7.530 1.00 86.50 92 HIS A O 1
ATOM 749 N N . LEU A 1 93 ? 20.226 1.650 -6.320 1.00 88.56 93 LEU A N 1
ATOM 750 C CA . LEU A 1 93 ? 19.412 0.443 -6.461 1.00 88.56 93 LEU A CA 1
ATOM 751 C C . LEU A 1 93 ? 18.850 0.335 -7.883 1.00 88.56 93 LEU A C 1
ATOM 753 O O . LEU A 1 93 ? 18.552 1.371 -8.496 1.00 88.56 93 LEU A O 1
ATOM 757 N N . PRO A 1 94 ? 18.695 -0.893 -8.408 1.00 91.19 94 PRO A N 1
ATOM 758 C CA . PRO A 1 94 ? 17.993 -1.093 -9.658 1.00 91.19 94 PRO A CA 1
ATOM 759 C C . PRO A 1 94 ? 16.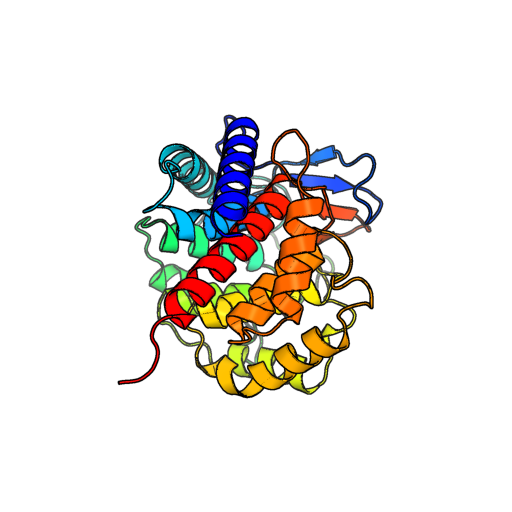543 -0.595 -9.582 1.00 91.19 94 PRO A C 1
ATOM 761 O O . PRO A 1 94 ? 15.959 -0.510 -8.504 1.00 91.19 94 PRO A O 1
ATOM 764 N N . LEU A 1 95 ? 15.969 -0.273 -10.738 1.00 94.38 95 LEU A N 1
ATOM 765 C CA . LEU A 1 95 ? 14.526 -0.177 -10.926 1.00 94.38 95 LEU A CA 1
ATOM 766 C C . LEU A 1 95 ? 13.895 -1.533 -10.585 1.00 94.38 95 LEU A C 1
ATOM 768 O O . LEU A 1 95 ? 14.489 -2.583 -10.853 1.00 94.38 95 LEU A O 1
ATOM 772 N N . ASP A 1 96 ? 12.691 -1.516 -10.034 1.00 96.06 96 ASP A N 1
ATOM 773 C CA . ASP A 1 96 ? 12.008 -2.725 -9.578 1.00 96.06 96 ASP A CA 1
ATOM 774 C C . ASP A 1 96 ? 10.505 -2.672 -9.876 1.00 96.06 96 ASP A C 1
ATOM 776 O O . ASP A 1 96 ? 9.920 -1.603 -10.098 1.00 96.06 96 ASP A O 1
ATOM 780 N N . LEU A 1 97 ? 9.880 -3.849 -9.944 1.00 97.44 97 LEU A N 1
ATOM 781 C CA . LEU A 1 97 ? 8.457 -3.986 -10.243 1.00 97.44 97 LEU A CA 1
ATOM 782 C C . LEU A 1 97 ? 7.563 -3.491 -9.104 1.00 97.44 97 LEU A C 1
ATOM 784 O O . LEU A 1 97 ? 6.427 -3.102 -9.386 1.00 97.44 97 LEU A O 1
ATOM 788 N N . ASP A 1 98 ? 8.030 -3.504 -7.855 1.00 97.69 98 ASP A N 1
ATOM 789 C CA . ASP A 1 98 ? 7.198 -3.182 -6.696 1.00 97.69 98 ASP A CA 1
ATOM 790 C C . ASP A 1 98 ? 6.930 -1.676 -6.623 1.00 97.69 98 ASP A C 1
ATOM 792 O O . ASP A 1 98 ? 5.778 -1.231 -6.695 1.00 97.69 98 ASP A O 1
ATOM 796 N N . ASP A 1 99 ? 8.002 -0.882 -6.598 1.00 98.38 99 ASP A N 1
ATOM 797 C CA . ASP A 1 99 ? 7.964 0.574 -6.662 1.00 98.38 99 ASP A CA 1
ATOM 798 C C . ASP A 1 99 ? 7.280 1.046 -7.944 1.00 98.38 99 ASP A C 1
ATOM 800 O O . ASP A 1 99 ? 6.395 1.905 -7.896 1.00 98.38 99 ASP A O 1
ATOM 804 N N . THR A 1 100 ? 7.621 0.442 -9.086 1.00 98.69 100 THR A N 1
ATOM 805 C CA . THR A 1 100 ? 7.032 0.801 -10.380 1.00 98.69 100 THR A CA 1
ATOM 806 C C . THR A 1 100 ? 5.523 0.563 -10.408 1.00 98.69 100 THR A C 1
ATOM 808 O O . THR A 1 100 ? 4.760 1.483 -10.709 1.00 98.69 100 THR A O 1
ATOM 811 N N . CYS A 1 101 ? 5.052 -0.646 -10.089 1.00 98.81 101 CYS A N 1
ATOM 812 C CA . CYS A 1 101 ? 3.623 -0.957 -10.168 1.00 98.81 101 CYS A CA 1
ATOM 813 C C . CYS A 1 101 ? 2.821 -0.188 -9.114 1.00 98.81 101 CYS A C 1
ATOM 815 O O . CYS A 1 101 ? 1.696 0.241 -9.391 1.00 98.81 101 CYS A O 1
ATOM 817 N N . CYS A 1 102 ? 3.385 0.039 -7.925 1.00 98.88 102 CYS A N 1
ATOM 818 C CA . CYS A 1 102 ? 2.738 0.856 -6.906 1.00 98.88 102 CYS A CA 1
ATOM 819 C C . CYS A 1 102 ? 2.654 2.335 -7.316 1.00 98.88 102 CYS A C 1
ATOM 821 O O . CYS A 1 102 ? 1.596 2.947 -7.141 1.00 98.88 102 CYS A O 1
ATOM 823 N N . ALA A 1 103 ? 3.713 2.903 -7.905 1.00 98.81 103 ALA A N 1
ATOM 824 C CA . ALA A 1 103 ? 3.706 4.273 -8.412 1.00 98.81 103 ALA A CA 1
ATOM 825 C C . ALA A 1 103 ? 2.707 4.435 -9.564 1.00 98.81 103 ALA A C 1
ATOM 827 O O . ALA A 1 103 ? 1.846 5.312 -9.499 1.00 98.81 103 ALA A O 1
ATOM 828 N N . LEU A 1 104 ? 2.735 3.543 -10.560 1.00 98.88 104 LEU A N 1
ATOM 829 C CA . LEU A 1 104 ? 1.784 3.552 -11.675 1.00 98.88 104 LEU A CA 1
ATOM 830 C C . LEU A 1 104 ? 0.334 3.428 -11.192 1.00 98.88 104 LEU A C 1
ATOM 832 O O . LEU A 1 104 ? -0.522 4.191 -11.639 1.00 98.88 104 LEU A O 1
ATOM 836 N N . SER A 1 105 ? 0.061 2.533 -10.237 1.00 98.81 105 SER A N 1
ATOM 837 C CA . SER A 1 105 ? -1.271 2.385 -9.631 1.00 98.81 105 SER A CA 1
ATOM 838 C C . SER A 1 105 ? -1.725 3.666 -8.934 1.00 98.81 105 SER A C 1
ATOM 840 O O . SER A 1 105 ? -2.854 4.117 -9.132 1.00 98.81 105 SER A O 1
ATOM 842 N N . ALA A 1 106 ? -0.846 4.277 -8.132 1.00 98.50 106 ALA A N 1
ATOM 843 C CA . ALA A 1 106 ? -1.147 5.524 -7.443 1.00 98.50 106 ALA A CA 1
ATOM 844 C C . ALA A 1 106 ? -1.416 6.657 -8.443 1.00 98.50 106 ALA A C 1
ATOM 846 O O . ALA A 1 106 ? -2.409 7.364 -8.295 1.00 98.50 106 ALA A O 1
ATOM 847 N N . LEU A 1 107 ? -0.595 6.808 -9.482 1.00 98.69 107 LEU A N 1
ATOM 848 C CA . LEU A 1 107 ? -0.790 7.815 -10.528 1.00 98.69 107 LEU A CA 1
ATOM 849 C C . LEU A 1 107 ? -2.118 7.598 -11.277 1.00 98.69 107 LEU A C 1
ATOM 851 O O . LEU A 1 107 ? -2.899 8.542 -11.407 1.00 98.69 107 LEU A O 1
ATOM 855 N N . PHE A 1 108 ? -2.418 6.354 -11.668 1.00 98.56 108 PHE A N 1
ATOM 856 C CA . PHE A 1 108 ? -3.638 5.995 -12.398 1.00 98.56 108 PHE A CA 1
ATOM 857 C C . PHE A 1 108 ? -4.902 6.339 -11.602 1.00 98.56 108 PHE A C 1
ATOM 859 O O . PHE A 1 108 ? -5.778 7.058 -12.079 1.00 98.56 108 PHE A O 1
ATOM 866 N N . ILE A 1 109 ? -4.977 5.892 -10.344 1.00 97.56 109 ILE A N 1
ATOM 867 C CA . ILE A 1 109 ? -6.121 6.165 -9.455 1.00 97.56 109 ILE A CA 1
ATOM 868 C C . ILE A 1 109 ? -6.279 7.671 -9.198 1.00 97.56 109 ILE A C 1
ATOM 870 O O . ILE A 1 109 ? -7.375 8.168 -8.921 1.00 97.56 109 ILE A O 1
ATOM 874 N N . ASN A 1 110 ? -5.180 8.422 -9.279 1.00 96.75 110 ASN A N 1
ATOM 875 C CA . ASN A 1 110 ? -5.192 9.861 -9.089 1.00 96.75 110 ASN A CA 1
ATOM 876 C C . ASN A 1 110 ? -5.459 10.669 -10.368 1.00 96.75 110 ASN A C 1
ATOM 878 O O . ASN A 1 110 ? -5.478 11.895 -10.278 1.00 96.75 110 ASN A O 1
ATOM 882 N N . GLY A 1 111 ? -5.780 10.008 -11.485 1.00 96.38 111 GLY A N 1
ATOM 883 C CA . GLY A 1 111 ? -6.203 10.653 -12.729 1.00 96.38 111 GLY A CA 1
ATOM 884 C C . GLY A 1 111 ? -5.056 11.280 -13.515 1.00 96.38 111 GLY A C 1
ATOM 885 O O . GLY A 1 111 ? -5.284 12.217 -14.272 1.00 96.38 111 GLY A O 1
ATOM 886 N N . VAL A 1 112 ? -3.825 10.810 -13.304 1.00 98.00 112 VAL A N 1
ATOM 887 C CA . VAL A 1 112 ? -2.688 11.207 -14.136 1.00 98.00 112 VAL A CA 1
ATOM 888 C C . VAL A 1 112 ? -2.781 10.472 -15.466 1.00 98.00 112 VAL A C 1
ATOM 890 O O . VAL A 1 112 ? -3.034 9.273 -15.497 1.00 98.00 112 VAL A O 1
ATOM 893 N N . GLU A 1 113 ? -2.581 11.189 -16.565 1.00 97.25 113 GLU A N 1
ATOM 894 C CA . GLU A 1 113 ? -2.565 10.604 -17.903 1.00 97.25 113 GLU A CA 1
ATOM 895 C C . GLU A 1 113 ? -1.148 10.132 -18.245 1.00 97.25 113 GLU A C 1
ATOM 897 O O . GLU A 1 113 ? -0.207 10.924 -18.251 1.00 97.25 113 GLU A O 1
ATOM 902 N N . LEU A 1 114 ? -1.001 8.833 -18.509 1.00 97.06 114 LEU A N 1
ATOM 903 C CA . LEU A 1 114 ? 0.217 8.184 -18.997 1.00 97.06 114 LEU A CA 1
ATOM 904 C C . LEU A 1 114 ? -0.166 7.068 -19.976 1.00 97.06 114 LEU A C 1
ATOM 906 O O . LEU A 1 114 ? -1.290 6.561 -19.957 1.00 97.06 114 LEU A O 1
ATOM 910 N N . GLU A 1 115 ? 0.803 6.607 -20.763 1.00 96.69 115 GLU A N 1
ATOM 911 C CA . GLU A 1 115 ? 0.671 5.462 -21.673 1.00 96.69 115 GLU A CA 1
ATOM 912 C C . GLU A 1 115 ? 0.699 4.119 -20.915 1.00 96.69 115 GLU A C 1
ATOM 914 O O . GLU A 1 115 ? 1.535 3.250 -21.162 1.00 96.69 115 GLU A O 1
ATOM 919 N N . TYR A 1 116 ? -0.206 3.939 -19.946 1.00 98.06 116 TYR A N 1
ATOM 920 C CA . TYR A 1 116 ? -0.166 2.827 -18.990 1.00 98.06 116 TYR A CA 1
ATOM 921 C C . TYR A 1 116 ? -0.144 1.445 -19.638 1.00 98.06 116 TYR A C 1
ATOM 923 O O . TYR A 1 116 ? 0.553 0.561 -19.148 1.00 98.06 116 TYR A O 1
ATOM 931 N N . LYS A 1 117 ? -0.902 1.247 -20.723 1.00 97.81 117 LYS A N 1
ATOM 932 C CA . LYS A 1 117 ? -0.936 -0.038 -21.434 1.00 97.81 117 LYS A CA 1
ATOM 933 C C . LYS A 1 117 ? 0.388 -0.319 -22.136 1.00 97.81 117 LYS A C 1
ATOM 935 O O . LYS A 1 117 ? 0.918 -1.405 -21.973 1.00 97.81 117 LYS A O 1
ATOM 940 N N . THR A 1 118 ? 0.968 0.681 -22.793 1.00 97.38 118 THR A N 1
ATOM 941 C CA . THR A 1 118 ? 2.294 0.584 -23.416 1.00 97.38 118 THR A CA 1
ATOM 942 C C . THR A 1 118 ? 3.380 0.271 -22.383 1.00 97.38 118 THR A C 1
ATOM 944 O O . THR A 1 118 ? 4.221 -0.597 -22.608 1.00 97.38 118 THR A O 1
ATOM 947 N N . ILE A 1 119 ? 3.345 0.931 -21.219 1.00 97.19 119 ILE A N 1
ATOM 948 C CA . ILE A 1 119 ? 4.264 0.640 -20.107 1.00 97.19 119 ILE A CA 1
ATOM 949 C C . ILE A 1 119 ? 4.054 -0.797 -19.613 1.00 97.19 119 ILE A C 1
ATOM 951 O O . ILE A 1 119 ? 5.018 -1.538 -19.437 1.00 97.19 119 ILE A O 1
ATOM 955 N N . ALA A 1 120 ? 2.802 -1.218 -19.422 1.00 98.00 120 ALA A N 1
ATOM 956 C CA . ALA A 1 120 ? 2.482 -2.561 -18.954 1.00 98.00 120 ALA A CA 1
ATOM 957 C C . ALA A 1 120 ? 2.902 -3.652 -19.953 1.00 98.00 120 ALA A C 1
ATOM 959 O O . ALA A 1 120 ? 3.434 -4.675 -19.526 1.00 98.00 120 ALA A O 1
ATOM 960 N N . ASP A 1 121 ? 2.737 -3.423 -21.259 1.00 97.88 121 ASP A N 1
ATOM 961 C CA . ASP A 1 121 ? 3.212 -4.317 -22.320 1.00 97.88 121 ASP A CA 1
ATOM 962 C C . ASP A 1 121 ? 4.732 -4.494 -22.259 1.00 97.88 121 ASP A C 1
ATOM 964 O O . ASP A 1 121 ? 5.239 -5.604 -22.411 1.00 97.88 121 ASP A O 1
ATOM 968 N N . TYR A 1 122 ? 5.472 -3.425 -21.963 1.00 96.00 122 TYR A N 1
ATOM 969 C CA . TYR A 1 122 ? 6.913 -3.521 -21.753 1.00 96.00 122 TYR A CA 1
ATOM 970 C C . TYR A 1 122 ? 7.261 -4.310 -20.481 1.00 96.00 122 TYR A C 1
ATOM 972 O O . TYR A 1 122 ? 8.176 -5.137 -20.503 1.00 96.00 122 TYR A O 1
ATOM 980 N N . LEU A 1 123 ? 6.505 -4.122 -19.391 1.00 97.00 123 LEU A N 1
ATOM 981 C CA . LEU A 1 123 ? 6.716 -4.863 -18.143 1.00 97.00 123 LEU A CA 1
ATOM 982 C C . LEU A 1 123 ? 6.554 -6.382 -18.316 1.00 97.00 123 LEU A C 1
ATOM 984 O O . LEU A 1 123 ? 7.199 -7.146 -17.599 1.00 97.00 123 LEU A O 1
ATOM 988 N N . LEU A 1 124 ? 5.757 -6.842 -19.289 1.00 97.50 124 LEU A N 1
ATOM 989 C CA . LEU A 1 124 ? 5.580 -8.269 -19.591 1.00 97.50 124 LEU A CA 1
ATOM 990 C C . LEU A 1 124 ? 6.890 -8.997 -19.948 1.00 97.50 124 LEU A C 1
ATOM 992 O O . LEU A 1 124 ? 6.913 -10.230 -19.889 1.00 97.50 124 LEU A O 1
ATOM 996 N N . ASN A 1 125 ? 7.962 -8.275 -20.294 1.00 95.12 125 ASN A N 1
ATOM 997 C CA . ASN A 1 125 ? 9.282 -8.847 -20.571 1.00 95.12 125 ASN A CA 1
ATOM 998 C C . ASN A 1 125 ? 10.029 -9.310 -19.304 1.00 95.12 125 ASN A C 1
ATOM 1000 O O . ASN A 1 125 ? 10.956 -10.109 -19.406 1.00 95.12 125 ASN A O 1
ATOM 1004 N N . TYR A 1 126 ? 9.614 -8.871 -18.111 1.00 95.69 126 TYR A N 1
ATOM 1005 C CA . TYR A 1 126 ? 10.269 -9.199 -16.835 1.00 95.69 126 TYR A CA 1
ATOM 1006 C C . TYR A 1 126 ? 9.592 -10.361 -16.114 1.00 95.69 126 TYR A C 1
ATOM 1008 O O . TYR A 1 126 ? 9.369 -10.321 -14.904 1.00 95.69 126 TYR A O 1
ATOM 1016 N N . ARG A 1 127 ? 9.248 -11.404 -16.869 1.00 96.44 127 ARG A N 1
ATOM 1017 C CA . ARG A 1 127 ? 8.607 -12.613 -16.351 1.00 96.44 127 ARG A CA 1
ATOM 1018 C C . ARG A 1 127 ? 9.462 -13.840 -16.599 1.00 96.44 127 ARG A C 1
ATOM 1020 O O . ARG A 1 127 ? 10.184 -13.926 -17.590 1.00 96.44 127 ARG A O 1
ATOM 1027 N N . ASP A 1 128 ? 9.337 -14.812 -15.711 1.00 95.56 128 ASP A N 1
ATOM 1028 C CA . ASP A 1 128 ? 9.906 -16.132 -15.918 1.00 95.56 128 ASP A CA 1
ATOM 1029 C C . ASP A 1 128 ? 9.097 -16.947 -16.948 1.00 95.56 128 ASP A C 1
ATOM 1031 O O . ASP A 1 128 ? 8.059 -16.527 -17.465 1.00 95.56 128 ASP A O 1
ATOM 1035 N N . LYS A 1 129 ? 9.544 -18.179 -17.216 1.00 96.19 129 LYS A N 1
ATOM 1036 C CA . LYS A 1 129 ? 8.873 -19.107 -18.145 1.00 96.19 129 LYS A CA 1
ATOM 1037 C C . LYS A 1 129 ? 7.443 -19.506 -17.745 1.00 96.19 129 LYS A C 1
ATOM 1039 O O . LYS A 1 129 ? 6.748 -20.116 -18.55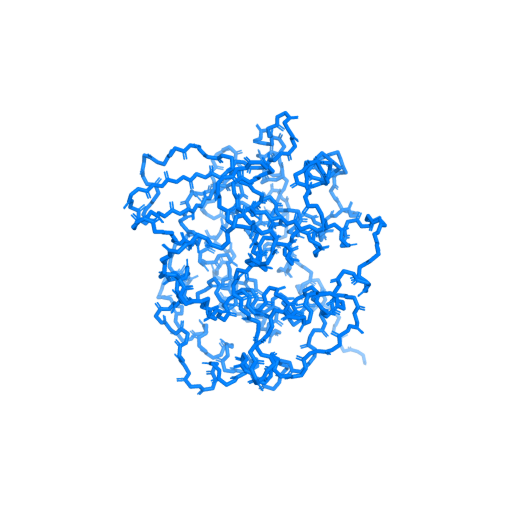0 1.00 96.19 129 LYS A O 1
ATOM 1044 N N . ARG A 1 130 ? 7.028 -19.246 -16.500 1.00 97.69 130 ARG A N 1
ATOM 1045 C CA . ARG A 1 130 ? 5.673 -19.507 -15.987 1.00 97.69 130 ARG A CA 1
ATOM 1046 C C . ARG A 1 130 ? 4.781 -18.267 -16.103 1.00 97.69 130 ARG A C 1
ATOM 1048 O O . ARG A 1 130 ? 3.605 -18.356 -15.774 1.00 97.69 130 ARG A O 1
ATOM 1055 N N . GLY A 1 131 ? 5.324 -17.132 -16.548 1.00 97.88 131 GLY A N 1
ATOM 1056 C CA . GLY A 1 131 ? 4.612 -15.861 -16.614 1.00 97.88 131 GLY A CA 1
ATOM 1057 C C . GLY A 1 131 ? 4.568 -15.110 -15.281 1.00 97.88 131 GLY A C 1
ATOM 1058 O O . GLY A 1 131 ? 3.712 -14.241 -15.123 1.00 97.88 131 GLY A O 1
ATOM 1059 N N . ILE A 1 132 ? 5.454 -15.429 -14.330 1.00 98.50 132 ILE A N 1
ATOM 1060 C CA . ILE A 1 132 ? 5.519 -14.772 -13.016 1.00 98.50 132 ILE A CA 1
ATOM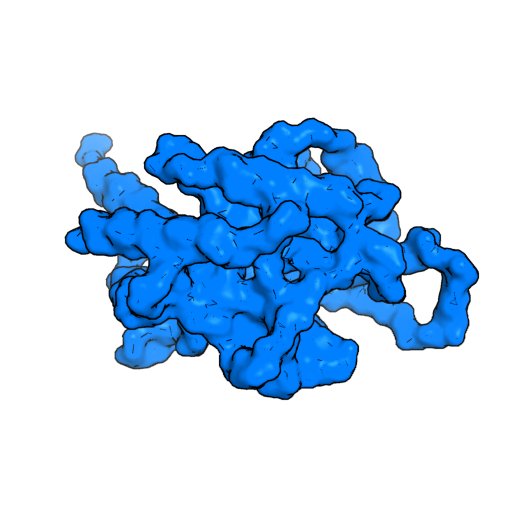 1061 C C . ILE A 1 132 ? 6.604 -13.704 -13.032 1.00 98.50 132 ILE A C 1
ATOM 1063 O O . ILE A 1 132 ? 7.694 -13.946 -13.549 1.00 98.50 132 ILE A O 1
ATOM 1067 N N . PHE A 1 133 ? 6.302 -12.523 -12.496 1.00 98.38 133 PHE A N 1
ATOM 1068 C CA . PHE A 1 133 ? 7.213 -11.388 -12.572 1.00 98.38 133 PHE A CA 1
ATOM 1069 C C . PHE A 1 133 ? 8.382 -11.548 -11.614 1.00 98.38 133 PHE A C 1
ATOM 1071 O O . PHE A 1 133 ? 8.207 -11.948 -10.458 1.00 98.38 133 PHE A O 1
ATOM 1078 N N . TYR A 1 134 ? 9.555 -11.186 -12.116 1.00 97.31 134 TYR A N 1
ATOM 1079 C CA . TYR A 1 134 ? 10.732 -10.956 -11.303 1.00 97.31 134 TYR A CA 1
ATOM 1080 C C . TYR A 1 134 ? 10.618 -9.644 -10.520 1.00 97.31 134 TYR A C 1
ATOM 1082 O O . TYR A 1 134 ? 9.844 -8.760 -10.885 1.00 97.31 134 TYR A O 1
ATOM 1090 N N . THR A 1 135 ? 11.426 -9.500 -9.473 1.00 94.94 135 THR A N 1
ATOM 1091 C CA . THR A 1 135 ? 11.513 -8.276 -8.669 1.00 94.94 135 THR A CA 1
ATOM 1092 C C . THR A 1 135 ? 12.193 -7.138 -9.428 1.00 94.94 135 THR A C 1
ATOM 1094 O O . THR A 1 135 ? 11.663 -6.030 -9.496 1.00 94.94 135 THR A O 1
ATOM 1097 N N . TRP A 1 136 ? 13.361 -7.397 -10.020 1.00 93.81 136 TRP A N 1
ATOM 1098 C CA . TRP A 1 136 ? 14.243 -6.346 -10.533 1.00 93.81 136 TRP A CA 1
ATOM 1099 C C . TRP A 1 136 ? 14.140 -6.148 -12.052 1.00 93.81 136 TRP A C 1
ATOM 1101 O O . TRP A 1 136 ? 14.069 -7.110 -12.820 1.00 93.81 136 TRP A O 1
ATOM 1111 N N . ILE A 1 137 ? 14.239 -4.893 -12.496 1.00 92.12 137 ILE A N 1
ATOM 1112 C CA . ILE A 1 137 ? 14.302 -4.467 -13.904 1.00 92.12 137 ILE A CA 1
ATOM 1113 C C . ILE A 1 137 ? 15.780 -4.229 -14.265 1.00 92.12 137 ILE A C 1
ATOM 1115 O O . ILE A 1 137 ? 16.304 -3.115 -14.197 1.00 92.12 137 ILE A O 1
ATOM 1119 N N . LEU A 1 138 ? 16.501 -5.315 -14.565 1.00 86.44 138 LEU A N 1
ATOM 1120 C CA . LEU A 1 138 ? 17.973 -5.307 -14.637 1.00 86.44 138 LEU A CA 1
ATOM 1121 C C . LEU A 1 138 ? 18.565 -4.851 -15.980 1.00 86.44 138 LEU A C 1
ATOM 1123 O O . LEU A 1 138 ? 19.722 -4.439 -16.031 1.00 86.44 138 LEU A O 1
ATOM 1127 N N . ASP A 1 139 ? 17.815 -4.930 -17.073 1.00 73.50 139 ASP A N 1
ATOM 1128 C CA . ASP A 1 139 ? 18.279 -4.557 -18.419 1.00 73.50 139 ASP A CA 1
ATOM 1129 C C . ASP A 1 139 ? 18.423 -3.038 -18.627 1.00 73.50 139 ASP A C 1
ATOM 1131 O O . ASP A 1 139 ? 19.104 -2.599 -19.554 1.00 73.50 139 ASP A O 1
ATOM 1135 N N . CYS A 1 140 ? 17.870 -2.229 -17.721 1.00 59.38 140 CYS A N 1
ATOM 1136 C CA . CYS A 1 140 ? 18.048 -0.779 -17.687 1.00 59.38 140 CYS A CA 1
ATOM 1137 C C . CYS A 1 140 ? 19.460 -0.321 -17.260 1.00 59.38 140 CYS A C 1
ATOM 1139 O O . CYS A 1 140 ? 19.746 0.879 -17.341 1.00 59.38 140 CYS A O 1
ATOM 1141 N N . TYR A 1 141 ? 20.345 -1.239 -16.842 1.00 55.22 141 TYR A N 1
ATOM 1142 C CA . TYR A 1 141 ? 21.694 -0.948 -16.343 1.00 55.22 141 TYR A CA 1
ATOM 1143 C C . TYR A 1 141 ? 22.781 -1.618 -17.198 1.00 55.22 141 TYR A C 1
ATOM 1145 O O . TYR A 1 141 ? 22.741 -2.820 -17.464 1.00 55.22 141 TYR A O 1
ATOM 1153 N N . LEU A 1 142 ? 23.795 -0.843 -17.606 1.00 52.84 142 LEU A N 1
ATOM 1154 C CA . LEU A 1 142 ? 24.988 -1.340 -18.301 1.00 52.84 142 LEU A CA 1
ATOM 1155 C C . LEU A 1 142 ? 26.290 -0.826 -17.648 1.00 52.84 142 LEU A C 1
ATOM 1157 O O . LEU A 1 142 ? 26.328 0.327 -17.219 1.00 52.84 142 LEU A O 1
ATOM 1161 N N . PRO A 1 143 ? 27.372 -1.636 -17.647 1.00 51.97 143 PRO A N 1
ATOM 1162 C CA . PRO A 1 143 ? 27.379 -3.037 -18.053 1.00 51.97 143 PRO A CA 1
ATOM 1163 C C . PRO A 1 143 ? 26.809 -3.889 -16.919 1.00 51.97 143 PRO A C 1
ATOM 1165 O O . PRO A 1 143 ? 27.010 -3.550 -15.756 1.00 51.97 143 PRO A O 1
ATOM 1168 N N . LYS A 1 144 ? 26.110 -4.982 -17.269 1.00 52.41 144 LYS A N 1
ATOM 1169 C CA . LYS A 1 144 ? 25.708 -6.059 -16.348 1.00 52.41 144 LYS A CA 1
ATOM 1170 C C . LYS A 1 144 ? 26.843 -6.283 -15.354 1.00 52.41 144 LYS A C 1
ATOM 1172 O O . LYS A 1 144 ? 27.850 -6.887 -15.723 1.00 52.41 144 LYS A O 1
ATOM 1177 N N . THR A 1 145 ? 26.736 -5.727 -14.148 1.00 45.34 145 THR A N 1
ATOM 1178 C CA . THR A 1 145 ? 27.802 -5.851 -13.164 1.00 45.34 145 THR A CA 1
ATOM 1179 C C . THR A 1 145 ? 27.911 -7.330 -12.874 1.00 45.34 145 THR A C 1
ATOM 1181 O O . THR A 1 145 ? 26.976 -7.968 -12.396 1.00 45.34 145 THR A O 1
ATOM 1184 N N . SER A 1 146 ? 29.040 -7.888 -13.280 1.00 46.22 146 SER A N 1
ATOM 1185 C CA . SER A 1 146 ? 29.442 -9.256 -13.044 1.00 46.22 146 SER A CA 1
ATOM 1186 C C . SER A 1 146 ? 29.481 -9.518 -11.539 1.00 46.22 146 SER A C 1
ATOM 1188 O O . SER A 1 146 ? 30.493 -9.235 -10.904 1.00 46.22 146 SER A O 1
ATOM 1190 N N . SER A 1 147 ? 28.371 -9.978 -10.957 1.00 43.81 147 SER A N 1
ATOM 1191 C CA . SER A 1 147 ? 28.287 -10.916 -9.821 1.00 43.81 147 SER A CA 1
ATOM 1192 C C . SER A 1 147 ? 26.861 -10.991 -9.243 1.00 43.81 147 SER A C 1
ATOM 1194 O O . SER A 1 147 ? 26.360 -10.036 -8.668 1.00 43.81 147 SER A O 1
ATOM 1196 N N . TYR A 1 148 ? 26.248 -12.174 -9.352 1.00 44.47 148 TYR A N 1
ATOM 1197 C CA . TYR A 1 148 ? 25.433 -12.802 -8.299 1.00 44.47 148 TYR A CA 1
ATOM 1198 C C . TYR A 1 148 ? 24.209 -12.069 -7.708 1.00 44.47 148 TYR A C 1
ATOM 1200 O O . TYR A 1 148 ? 24.029 -12.076 -6.494 1.00 44.47 148 TYR A O 1
ATOM 1208 N N . PHE A 1 149 ? 23.283 -11.583 -8.532 1.00 54.22 149 PHE A N 1
ATOM 1209 C CA . PHE A 1 149 ? 21.870 -11.645 -8.135 1.00 54.22 149 PHE A CA 1
ATOM 1210 C C . PHE A 1 149 ? 21.115 -12.443 -9.192 1.00 54.22 149 PHE A C 1
ATOM 1212 O O . PHE A 1 149 ? 20.879 -11.962 -10.301 1.00 54.22 149 PHE A O 1
ATOM 1219 N N . GLU A 1 150 ? 20.789 -13.699 -8.874 1.00 72.81 150 GLU A N 1
ATOM 1220 C CA . GLU A 1 150 ? 19.668 -14.344 -9.551 1.00 72.81 150 GLU A CA 1
ATOM 1221 C C . GLU A 1 150 ? 18.442 -13.492 -9.236 1.00 72.81 150 GLU A C 1
ATOM 1223 O O . GLU A 1 150 ? 18.142 -13.251 -8.069 1.00 72.81 150 GLU A O 1
ATOM 1228 N N . ASN A 1 151 ? 17.807 -12.953 -10.276 1.00 87.44 151 ASN A N 1
ATOM 1229 C CA . ASN A 1 151 ? 16.629 -12.122 -10.097 1.00 87.44 151 ASN A CA 1
ATOM 1230 C C . ASN A 1 151 ? 15.535 -12.971 -9.443 1.00 87.44 151 ASN A C 1
ATOM 1232 O O . ASN A 1 151 ? 15.184 -14.039 -9.952 1.00 87.44 151 ASN A O 1
ATOM 1236 N N . ASP A 1 152 ? 15.048 -12.517 -8.300 1.00 92.50 152 ASP A N 1
ATOM 1237 C CA . ASP A 1 152 ? 14.121 -13.264 -7.471 1.00 92.50 152 ASP A CA 1
ATOM 1238 C C . ASP A 1 152 ? 12.659 -13.010 -7.864 1.00 92.50 152 ASP A C 1
ATOM 1240 O O . ASP A 1 152 ? 12.333 -12.125 -8.659 1.00 92.50 152 ASP A O 1
ATOM 1244 N N . ILE A 1 153 ? 11.777 -13.852 -7.329 1.00 95.88 153 ILE A N 1
ATOM 1245 C CA . ILE A 1 153 ? 10.327 -13.737 -7.462 1.00 95.88 153 ILE A CA 1
ATOM 1246 C C . ILE A 1 153 ? 9.755 -13.617 -6.056 1.00 95.88 153 ILE A C 1
ATOM 1248 O O . ILE A 1 153 ? 9.857 -14.550 -5.260 1.00 95.88 153 ILE A O 1
ATOM 1252 N N . ASP A 1 154 ? 9.083 -12.503 -5.790 1.00 97.50 154 ASP A N 1
ATOM 1253 C CA . ASP A 1 154 ? 8.380 -12.249 -4.537 1.00 97.50 154 ASP A CA 1
ATOM 1254 C C . ASP A 1 154 ? 6.864 -12.142 -4.785 1.00 97.50 154 ASP A C 1
ATOM 1256 O O . ASP A 1 154 ? 6.392 -11.511 -5.740 1.00 97.50 154 ASP A O 1
ATOM 1260 N N . TRP A 1 155 ? 6.064 -12.803 -3.945 1.00 98.19 155 TRP A N 1
ATOM 1261 C CA . TRP A 1 155 ? 4.609 -12.839 -4.111 1.00 98.19 155 TRP A CA 1
ATOM 1262 C C . TRP A 1 155 ? 3.899 -11.553 -3.676 1.00 98.19 155 TRP A C 1
ATOM 1264 O O . TRP A 1 155 ? 2.809 -11.277 -4.175 1.00 98.19 155 TRP A O 1
ATOM 1274 N N . VAL A 1 156 ? 4.484 -10.737 -2.796 1.00 98.50 156 VAL A N 1
ATOM 1275 C CA . VAL A 1 156 ? 3.929 -9.417 -2.458 1.00 98.50 156 VAL A CA 1
ATOM 1276 C C . VAL A 1 156 ? 4.115 -8.461 -3.628 1.00 98.50 156 VAL A C 1
ATOM 1278 O O . VAL A 1 156 ? 3.168 -7.768 -4.004 1.00 98.50 156 VAL A O 1
ATOM 1281 N N . ILE A 1 157 ? 5.284 -8.508 -4.268 1.00 98.56 157 ILE A N 1
ATOM 1282 C CA . ILE A 1 157 ? 5.567 -7.740 -5.486 1.00 98.56 157 ILE A CA 1
ATOM 1283 C C . ILE A 1 157 ? 4.593 -8.140 -6.592 1.00 98.56 157 ILE A C 1
ATOM 1285 O O . ILE A 1 157 ? 3.910 -7.289 -7.156 1.00 98.56 157 ILE A O 1
ATOM 1289 N N . ASN A 1 158 ? 4.413 -9.442 -6.826 1.00 98.81 158 ASN A N 1
ATOM 1290 C CA . ASN A 1 158 ? 3.447 -9.929 -7.812 1.00 98.81 158 ASN A CA 1
ATOM 1291 C C . ASN A 1 158 ? 1.988 -9.562 -7.464 1.00 98.81 158 ASN A C 1
ATOM 1293 O O . ASN A 1 158 ? 1.189 -9.329 -8.373 1.00 98.81 158 ASN A O 1
ATOM 1297 N N . ALA A 1 159 ? 1.618 -9.447 -6.182 1.00 98.88 159 ALA A N 1
ATOM 1298 C CA . ALA A 1 159 ? 0.306 -8.925 -5.785 1.00 98.88 159 ALA A CA 1
ATOM 1299 C C . ALA A 1 159 ? 0.144 -7.435 -6.140 1.00 98.88 159 ALA A C 1
ATOM 1301 O O . ALA A 1 159 ? -0.919 -7.022 -6.611 1.00 98.88 159 ALA A O 1
ATOM 1302 N N . ASN A 1 160 ? 1.201 -6.638 -5.984 1.00 98.88 160 ASN A N 1
ATOM 1303 C CA . ASN A 1 160 ? 1.221 -5.228 -6.376 1.00 98.88 160 ASN A CA 1
ATOM 1304 C C . ASN A 1 160 ? 1.226 -5.048 -7.900 1.00 98.88 160 ASN A C 1
ATOM 1306 O O . ASN A 1 160 ? 0.526 -4.176 -8.420 1.00 98.88 160 ASN A O 1
ATOM 1310 N N . THR A 1 161 ? 1.913 -5.925 -8.633 1.00 98.88 161 THR A N 1
ATOM 1311 C CA . THR A 1 161 ? 1.827 -6.001 -10.095 1.00 98.88 161 THR A CA 1
ATOM 1312 C C . THR A 1 161 ? 0.412 -6.356 -10.547 1.00 98.88 161 THR A C 1
ATOM 1314 O O . THR A 1 161 ? -0.159 -5.654 -11.379 1.00 98.88 161 THR A O 1
ATOM 1317 N N . LEU A 1 162 ? -0.215 -7.379 -9.955 1.00 98.94 162 LEU A N 1
ATOM 1318 C CA . LEU A 1 162 ? -1.601 -7.740 -10.269 1.00 98.94 162 LEU A CA 1
ATOM 1319 C C . LEU A 1 162 ? -2.576 -6.594 -9.991 1.00 98.94 162 LEU A C 1
ATOM 1321 O O . LEU A 1 162 ? -3.510 -6.394 -10.772 1.00 98.94 162 LEU A O 1
ATOM 1325 N N . PHE A 1 163 ? -2.360 -5.829 -8.920 1.00 98.88 163 PHE A N 1
ATOM 1326 C CA . PHE A 1 163 ? -3.155 -4.640 -8.632 1.00 98.88 163 PHE A CA 1
ATOM 1327 C C . PHE A 1 163 ? -3.086 -3.625 -9.781 1.00 98.88 163 PHE A C 1
ATOM 1329 O O . PHE A 1 163 ? -4.135 -3.257 -10.314 1.00 98.88 163 PHE A O 1
ATOM 1336 N N . PHE A 1 164 ? -1.881 -3.255 -10.226 1.00 98.88 164 PHE A N 1
ATOM 1337 C CA . PHE A 1 164 ? -1.692 -2.338 -11.354 1.00 98.88 164 PHE A CA 1
ATOM 1338 C C . PHE A 1 164 ? -2.369 -2.840 -12.637 1.00 98.88 164 PHE A C 1
ATOM 1340 O O . PHE A 1 164 ? -3.200 -2.145 -13.225 1.00 98.88 164 PHE A O 1
ATOM 1347 N N . PHE A 1 165 ? -2.070 -4.074 -13.042 1.00 98.81 165 PHE A N 1
ATOM 1348 C CA . PHE A 1 165 ? -2.610 -4.676 -14.263 1.00 98.81 165 PHE A CA 1
ATOM 1349 C C . PHE A 1 165 ? -4.148 -4.759 -14.240 1.00 98.81 165 PHE A C 1
ATOM 1351 O O . PHE A 1 165 ? -4.819 -4.503 -15.245 1.00 98.81 165 PHE A O 1
ATOM 1358 N N . SER A 1 166 ? -4.736 -5.029 -13.071 1.00 98.62 166 SER A N 1
ATOM 1359 C CA . SER A 1 166 ? -6.194 -5.085 -12.901 1.00 98.62 166 SER A CA 1
ATOM 1360 C C . SER A 1 166 ? -6.863 -3.707 -12.977 1.00 98.62 166 SER A C 1
ATOM 1362 O O . SER A 1 166 ? -7.963 -3.591 -13.537 1.00 98.62 166 SER A O 1
ATOM 1364 N N . LEU A 1 167 ? -6.206 -2.650 -12.480 1.00 98.50 167 LEU A N 1
ATOM 1365 C CA . LEU A 1 167 ? -6.697 -1.270 -12.601 1.00 98.50 167 LEU A CA 1
ATOM 1366 C C . LEU A 1 167 ? -6.859 -0.873 -14.071 1.00 98.50 167 LEU A C 1
ATOM 1368 O O . LEU A 1 167 ? -7.916 -0.374 -14.461 1.00 98.50 167 LEU A O 1
ATOM 1372 N N . ILE A 1 168 ? -5.861 -1.195 -14.896 1.00 98.50 168 ILE A N 1
ATOM 1373 C CA . ILE A 1 168 ? -5.833 -0.857 -16.327 1.00 98.50 168 ILE A CA 1
ATOM 1374 C C . ILE A 1 168 ? -6.563 -1.874 -17.220 1.00 98.50 168 ILE A C 1
ATOM 1376 O O . ILE A 1 168 ? -6.538 -1.760 -18.448 1.00 98.50 168 ILE A O 1
ATOM 1380 N N . LYS A 1 169 ? -7.241 -2.856 -16.608 1.00 98.06 169 LYS A N 1
ATOM 1381 C CA . LYS A 1 169 ? -8.034 -3.901 -17.278 1.00 98.06 169 LYS A CA 1
ATOM 1382 C C . LYS A 1 169 ? -7.214 -4.759 -18.244 1.00 98.06 169 LYS A C 1
ATOM 1384 O O . LYS A 1 169 ? -7.700 -5.128 -19.311 1.00 98.06 169 LYS A O 1
ATOM 1389 N N . MET A 1 170 ? -5.993 -5.106 -17.838 1.00 98.00 170 MET A N 1
ATOM 1390 C CA . MET A 1 170 ? -5.104 -6.000 -18.572 1.00 98.00 170 MET A CA 1
ATOM 1391 C C . MET A 1 170 ? -4.866 -7.285 -17.761 1.00 98.00 170 MET A C 1
ATOM 1393 O O . MET A 1 170 ? -4.069 -7.282 -16.826 1.00 98.00 170 MET A O 1
ATOM 1397 N N . PRO A 1 171 ? -5.597 -8.378 -18.036 1.00 94.50 171 PRO A N 1
ATOM 1398 C CA . PRO A 1 171 ? -5.540 -9.576 -17.205 1.00 94.50 171 PRO A CA 1
ATOM 1399 C C . PRO A 1 171 ? -4.203 -10.320 -17.343 1.00 94.50 171 PRO A C 1
ATOM 1401 O O . PRO A 1 171 ? -3.711 -10.528 -18.446 1.00 94.50 171 PRO A O 1
ATOM 1404 N N . ILE A 1 172 ? -3.671 -10.787 -16.210 1.00 97.81 172 ILE A N 1
ATOM 1405 C CA . ILE A 1 172 ? -2.483 -11.653 -16.108 1.00 97.81 172 ILE A CA 1
ATOM 1406 C C . ILE A 1 172 ? -2.836 -12.888 -15.266 1.00 97.81 172 ILE A C 1
ATOM 1408 O O . ILE A 1 172 ? -2.676 -12.933 -14.041 1.00 97.81 172 ILE A O 1
ATOM 1412 N N . SER A 1 173 ? -3.430 -13.879 -15.932 1.00 97.88 173 SER A N 1
ATOM 1413 C CA . SER A 1 173 ? -4.038 -15.056 -15.293 1.00 97.88 173 SER A CA 1
ATOM 1414 C C . SER A 1 173 ? -3.028 -15.938 -14.556 1.00 97.88 173 SER A C 1
ATOM 1416 O O . SER A 1 173 ? -3.335 -16.509 -13.515 1.00 97.88 173 SER A O 1
ATOM 1418 N N . GLU A 1 174 ? -1.800 -15.985 -15.052 1.00 98.62 174 GLU A N 1
ATOM 1419 C CA . GLU A 1 174 ? -0.673 -16.740 -14.524 1.00 98.62 174 GLU A CA 1
ATOM 1420 C C . GLU A 1 174 ? -0.308 -16.240 -13.126 1.00 98.62 174 GLU A C 1
ATOM 1422 O O . GLU A 1 174 ? -0.194 -17.030 -12.190 1.00 98.62 174 GLU A O 1
ATOM 1427 N N . VAL A 1 175 ? -0.243 -14.915 -12.955 1.00 98.75 175 VAL A N 1
ATOM 1428 C CA . VAL A 1 175 ? -0.006 -14.274 -11.656 1.00 98.75 175 VAL A CA 1
ATOM 1429 C C . VAL A 1 175 ? -1.191 -14.481 -10.719 1.00 98.75 175 VAL A C 1
ATOM 1431 O O . VAL A 1 175 ? -1.000 -14.791 -9.548 1.00 98.75 175 VAL A O 1
ATOM 1434 N N . THR A 1 176 ? -2.421 -14.381 -11.230 1.00 98.81 176 THR A N 1
ATOM 1435 C CA . THR A 1 176 ? -3.632 -14.671 -10.439 1.00 98.81 176 THR A CA 1
ATOM 1436 C C . THR A 1 176 ? -3.575 -16.090 -9.860 1.00 98.81 176 THR A C 1
ATOM 1438 O O . THR A 1 176 ? -3.732 -16.272 -8.655 1.00 98.81 176 THR A O 1
ATOM 1441 N N . ASN A 1 177 ? -3.287 -17.088 -10.700 1.00 98.69 177 ASN A N 1
ATOM 1442 C CA . ASN A 1 177 ? -3.198 -18.490 -10.295 1.00 98.69 177 ASN A CA 1
ATOM 1443 C C . ASN A 1 177 ? -2.037 -18.735 -9.324 1.00 98.69 177 ASN A C 1
ATOM 1445 O O . ASN A 1 177 ? -2.198 -19.461 -8.345 1.00 98.69 177 ASN A O 1
ATOM 1449 N N . TYR A 1 178 ? -0.887 -18.101 -9.562 1.00 98.75 178 TYR A N 1
ATOM 1450 C CA . TYR A 1 178 ? 0.265 -18.170 -8.669 1.00 98.75 178 TYR A CA 1
ATOM 1451 C C . TYR A 1 178 ? -0.070 -17.677 -7.259 1.00 98.75 178 TYR A C 1
ATOM 1453 O O . TYR A 1 178 ? 0.159 -18.402 -6.292 1.00 98.75 178 TYR A O 1
ATOM 1461 N N . LEU A 1 179 ? -0.677 -16.494 -7.136 1.00 98.81 179 LEU A N 1
ATOM 1462 C CA . LEU A 1 179 ? -1.043 -15.924 -5.838 1.00 98.81 179 LEU A CA 1
ATOM 1463 C C . LEU A 1 179 ? -2.131 -16.743 -5.128 1.00 98.81 179 LEU A C 1
ATOM 1465 O O . LEU A 1 179 ? -2.072 -16.904 -3.910 1.00 98.81 179 LEU A O 1
ATOM 1469 N N . CYS A 1 180 ? -3.096 -17.299 -5.870 1.00 98.75 180 CYS A N 1
ATOM 1470 C CA . CYS A 1 180 ? -4.065 -18.242 -5.307 1.00 98.75 180 CYS A CA 1
ATOM 1471 C C . CYS A 1 180 ? -3.368 -19.484 -4.738 1.00 98.75 180 CYS A C 1
ATOM 1473 O O . CYS A 1 180 ? -3.632 -19.845 -3.595 1.00 98.75 180 CYS A O 1
ATOM 1475 N N . ASN A 1 181 ? -2.427 -20.080 -5.477 1.00 98.56 181 ASN A N 1
ATOM 1476 C CA . ASN A 1 181 ? -1.681 -21.251 -5.014 1.00 98.56 181 ASN A CA 1
ATOM 1477 C C . ASN A 1 181 ? -0.840 -20.960 -3.751 1.00 98.56 181 ASN A C 1
ATOM 1479 O O . ASN A 1 181 ? -0.746 -21.828 -2.889 1.00 98.56 181 ASN A O 1
ATOM 1483 N N . ILE A 1 182 ? -0.253 -19.762 -3.616 1.00 98.50 182 ILE A N 1
ATOM 1484 C CA . ILE A 1 182 ? 0.461 -19.351 -2.387 1.00 98.50 182 ILE A CA 1
ATOM 1485 C C . ILE A 1 182 ? -0.474 -19.381 -1.168 1.00 98.50 182 ILE A C 1
ATOM 1487 O O . ILE A 1 182 ? -0.083 -19.833 -0.095 1.00 98.50 182 ILE A O 1
ATOM 1491 N N . ILE A 1 183 ? -1.727 -18.940 -1.322 1.00 98.25 183 ILE A N 1
ATOM 1492 C CA . ILE A 1 183 ? -2.711 -18.979 -0.231 1.00 98.25 183 ILE A CA 1
ATOM 1493 C C . ILE A 1 183 ? -3.224 -20.398 0.018 1.00 98.25 183 ILE A C 1
ATOM 1495 O O . ILE A 1 183 ? -3.410 -20.774 1.170 1.00 98.25 183 ILE A O 1
ATOM 1499 N N . GLU A 1 184 ? -3.465 -21.183 -1.035 1.00 97.88 184 GLU A N 1
ATOM 1500 C CA . GLU A 1 184 ? -3.924 -22.575 -0.912 1.00 97.88 184 GLU A CA 1
ATOM 1501 C C . GLU A 1 184 ? -2.935 -23.453 -0.147 1.00 97.88 184 GLU A C 1
ATOM 1503 O O . GLU A 1 184 ? -3.360 -24.327 0.605 1.00 97.88 184 GLU A O 1
ATOM 1508 N N . LYS A 1 185 ? -1.634 -23.209 -0.329 1.00 97.38 185 LYS A N 1
ATOM 1509 C CA . LYS A 1 185 ? -0.556 -23.930 0.356 1.00 97.38 185 LYS A CA 1
ATOM 1510 C C . LYS A 1 185 ? -0.148 -23.322 1.695 1.00 97.38 185 LYS A C 1
ATOM 1512 O O . LYS A 1 185 ? 0.675 -23.911 2.380 1.00 97.38 185 LYS A O 1
ATOM 1517 N N . GLU A 1 186 ? -0.715 -22.170 2.053 1.00 96.50 186 GLU A N 1
ATOM 1518 C CA . GLU A 1 186 ? -0.359 -21.408 3.258 1.00 96.50 186 GLU A CA 1
ATOM 1519 C C . GLU A 1 186 ? 1.123 -20.957 3.291 1.00 96.50 186 GLU A C 1
ATOM 1521 O O . GLU A 1 186 ? 1.634 -20.563 4.334 1.00 96.50 186 GLU A O 1
ATOM 1526 N N . ASP A 1 187 ? 1.794 -20.900 2.130 1.00 96.94 187 ASP A N 1
ATOM 1527 C CA . ASP A 1 187 ? 3.223 -20.548 1.992 1.00 96.94 187 ASP A CA 1
ATOM 1528 C C . ASP A 1 187 ? 3.543 -19.119 2.484 1.00 96.94 187 ASP A C 1
ATOM 1530 O O . ASP A 1 187 ? 4.694 -18.768 2.731 1.00 96.94 187 ASP A O 1
ATOM 1534 N N . PHE A 1 188 ? 2.526 -18.265 2.615 1.00 96.75 188 PHE A N 1
ATOM 1535 C CA . PHE A 1 188 ? 2.685 -16.863 2.990 1.00 96.75 188 PHE A CA 1
ATOM 1536 C C . PHE A 1 188 ? 2.809 -16.613 4.501 1.00 96.75 188 PHE A C 1
ATOM 1538 O O . PHE A 1 188 ? 3.049 -15.462 4.876 1.00 96.75 188 PHE A O 1
ATOM 1545 N N . GLU A 1 189 ? 2.580 -17.612 5.368 1.00 95.62 189 GLU A N 1
ATOM 1546 C CA . GLU A 1 189 ? 2.469 -17.397 6.824 1.00 95.62 189 GLU A CA 1
ATOM 1547 C C . GLU A 1 189 ? 3.721 -16.766 7.452 1.00 95.62 189 GLU A C 1
ATOM 1549 O O . GLU A 1 189 ? 3.589 -15.915 8.337 1.00 95.62 189 GLU A O 1
ATOM 1554 N N . ASP A 1 190 ? 4.905 -17.122 6.954 1.00 92.00 190 ASP A N 1
ATOM 1555 C CA . ASP A 1 190 ? 6.200 -16.656 7.468 1.00 92.00 190 ASP A CA 1
ATOM 1556 C C . ASP A 1 190 ? 6.723 -15.388 6.766 1.00 92.00 190 ASP A C 1
ATOM 1558 O O . ASP A 1 190 ? 7.824 -14.915 7.051 1.00 92.00 190 ASP A O 1
ATOM 1562 N N . GLY A 1 191 ? 5.924 -14.803 5.869 1.00 93.50 191 GLY A N 1
ATOM 1563 C CA . GLY A 1 191 ? 6.347 -13.671 5.055 1.00 93.50 191 GLY A CA 1
ATOM 1564 C C . GLY A 1 191 ? 7.177 -14.077 3.832 1.00 93.50 191 GLY A C 1
ATOM 1565 O O . GLY A 1 191 ? 7.431 -15.251 3.587 1.00 93.50 191 GLY A O 1
ATOM 1566 N N . SER A 1 192 ? 7.548 -13.090 3.023 1.00 94.69 192 SER A N 1
ATOM 1567 C CA . SER A 1 192 ? 8.288 -13.235 1.766 1.00 94.69 192 SER A CA 1
ATOM 1568 C C . SER A 1 192 ? 9.730 -12.727 1.882 1.00 94.69 192 SER A C 1
ATOM 1570 O O . SER A 1 192 ? 10.166 -12.317 2.958 1.00 94.69 192 SER A O 1
ATOM 1572 N N . ILE A 1 193 ? 10.457 -12.696 0.759 1.00 92.94 193 ILE A N 1
ATOM 1573 C CA . ILE A 1 193 ? 11.851 -12.229 0.675 1.00 92.94 193 ILE A CA 1
ATOM 1574 C C . ILE A 1 193 ? 12.000 -10.832 1.289 1.00 92.94 193 ILE A C 1
ATOM 1576 O O . ILE A 1 193 ? 12.919 -10.590 2.072 1.00 92.94 193 ILE A O 1
ATOM 1580 N N . TYR A 1 194 ? 11.075 -9.926 0.962 1.00 95.00 194 TYR A N 1
ATOM 1581 C CA . TYR A 1 194 ? 11.110 -8.541 1.434 1.00 95.00 194 TYR A CA 1
ATOM 1582 C C . TYR A 1 194 ? 10.093 -8.242 2.536 1.00 95.00 194 TYR A C 1
ATOM 1584 O O . TYR A 1 194 ? 10.188 -7.207 3.189 1.00 95.00 194 TYR A O 1
ATOM 1592 N N . TYR A 1 195 ? 9.122 -9.115 2.802 1.00 96.31 195 TYR A N 1
ATOM 1593 C CA . TYR A 1 195 ? 8.020 -8.811 3.716 1.00 96.31 195 TYR A CA 1
ATOM 1594 C C . TYR A 1 195 ? 7.903 -9.844 4.822 1.00 96.31 195 TYR A C 1
ATOM 1596 O O . TYR A 1 195 ? 7.270 -10.871 4.646 1.00 96.31 195 TYR A O 1
ATOM 1604 N N . TYR A 1 196 ? 8.405 -9.526 6.010 1.00 93.31 196 TYR A N 1
ATOM 1605 C CA . TYR A 1 196 ? 8.370 -10.442 7.157 1.00 93.31 196 TYR A CA 1
ATOM 1606 C C . TYR A 1 196 ? 6.955 -10.734 7.704 1.00 93.31 196 TYR A C 1
ATOM 1608 O O . TYR A 1 196 ? 6.787 -11.643 8.510 1.00 93.31 196 TYR A O 1
ATOM 1616 N N . SER A 1 197 ? 5.948 -9.911 7.374 1.00 94.81 197 SER A N 1
ATOM 1617 C CA . SER A 1 197 ? 4.596 -10.032 7.935 1.00 94.81 197 SER A CA 1
ATOM 1618 C C . SER A 1 197 ? 3.624 -10.616 6.907 1.00 94.81 197 SER A C 1
ATOM 1620 O O . SER A 1 197 ? 3.440 -10.007 5.845 1.00 94.81 197 SER A O 1
ATOM 1622 N N . PRO A 1 198 ? 2.888 -11.699 7.229 1.00 96.81 198 PRO A N 1
ATOM 1623 C CA . PRO A 1 198 ? 1.848 -12.233 6.345 1.00 96.81 198 PRO A CA 1
ATOM 1624 C C . PRO A 1 198 ? 0.728 -11.214 6.093 1.00 96.81 198 PRO A C 1
ATOM 1626 O O . PRO A 1 198 ? 0.045 -11.255 5.068 1.00 96.81 198 PRO A O 1
ATOM 1629 N N . PHE A 1 199 ? 0.531 -10.264 7.014 1.00 98.19 199 PHE A N 1
ATOM 1630 C CA . PHE A 1 199 ? -0.494 -9.233 6.878 1.00 98.19 199 PHE A CA 1
ATOM 1631 C C . PHE A 1 199 ? -0.167 -8.222 5.774 1.00 98.19 199 PHE A C 1
ATOM 1633 O O . PHE A 1 199 ? -1.104 -7.682 5.185 1.00 98.19 199 PHE A O 1
ATOM 1640 N N . SER A 1 200 ? 1.116 -8.002 5.454 1.00 97.81 200 SER A N 1
ATOM 1641 C CA . SER A 1 200 ? 1.524 -7.169 4.314 1.00 97.81 200 SER A CA 1
ATOM 1642 C C . SER A 1 200 ? 1.099 -7.820 2.997 1.00 97.81 200 SER A C 1
ATOM 1644 O O . SER A 1 200 ? 0.447 -7.173 2.176 1.00 97.81 200 SER A O 1
ATOM 1646 N N . PHE A 1 201 ? 1.359 -9.124 2.837 1.00 98.50 201 PHE A N 1
ATOM 1647 C CA . PHE A 1 201 ? 0.895 -9.887 1.676 1.00 98.50 201 PHE A CA 1
ATOM 1648 C C . PHE A 1 201 ? -0.632 -9.876 1.558 1.00 98.50 201 PHE A C 1
ATOM 1650 O O . PHE A 1 201 ? -1.167 -9.501 0.518 1.00 98.50 201 PHE A O 1
ATOM 1657 N N . ILE A 1 202 ? -1.340 -10.238 2.633 1.00 98.75 202 ILE A N 1
ATOM 1658 C CA . ILE A 1 202 ? -2.807 -10.302 2.642 1.00 98.75 202 ILE A CA 1
ATOM 1659 C C . ILE A 1 202 ? -3.429 -8.940 2.293 1.00 98.75 202 ILE A C 1
ATOM 1661 O O . ILE A 1 202 ? -4.420 -8.877 1.559 1.00 98.75 202 ILE A O 1
ATOM 1665 N N . TYR A 1 203 ? -2.839 -7.844 2.767 1.00 98.88 203 TYR A N 1
ATOM 1666 C CA . TYR A 1 203 ? -3.276 -6.500 2.410 1.00 98.88 203 TYR A CA 1
ATOM 1667 C C . TYR A 1 203 ? -3.070 -6.197 0.923 1.00 98.88 203 TYR A C 1
ATOM 1669 O O . TYR A 1 203 ? -4.042 -5.845 0.250 1.00 98.88 203 TYR A O 1
ATOM 1677 N N . CYS A 1 204 ? -1.866 -6.415 0.387 1.00 98.81 204 CYS A N 1
ATOM 1678 C CA . CYS A 1 204 ? -1.563 -6.215 -1.033 1.00 98.81 204 CYS A CA 1
ATOM 1679 C C . CYS A 1 204 ? -2.430 -7.100 -1.952 1.00 98.81 204 CYS A C 1
ATOM 1681 O O . CYS A 1 204 ? -2.949 -6.637 -2.967 1.00 98.81 204 CYS A O 1
ATOM 1683 N N . PHE A 1 205 ? -2.674 -8.349 -1.556 1.00 98.81 205 PHE A N 1
ATOM 1684 C CA . PHE A 1 205 ? -3.572 -9.266 -2.252 1.00 98.81 205 PHE A CA 1
ATOM 1685 C C . PHE A 1 205 ? -5.024 -8.769 -2.227 1.00 98.81 205 PHE A C 1
ATOM 1687 O O . PHE A 1 205 ? -5.704 -8.706 -3.253 1.00 98.81 205 PHE A O 1
ATOM 1694 N N . SER A 1 206 ? -5.529 -8.396 -1.047 1.00 98.75 206 SER A N 1
ATOM 1695 C CA . SER A 1 206 ? -6.935 -8.016 -0.895 1.00 98.75 206 SER A CA 1
ATOM 1696 C C . SER A 1 206 ? -7.266 -6.690 -1.584 1.00 98.75 206 SER A C 1
ATOM 1698 O O . SER A 1 206 ? -8.379 -6.555 -2.095 1.00 98.75 206 SER A O 1
ATOM 1700 N N . ARG A 1 207 ? -6.322 -5.735 -1.649 1.00 98.00 207 ARG A N 1
ATOM 1701 C CA . ARG A 1 207 ? -6.494 -4.498 -2.433 1.00 98.00 207 ARG A CA 1
ATOM 1702 C C . ARG A 1 207 ? -6.496 -4.777 -3.936 1.00 98.00 207 ARG A C 1
ATOM 1704 O O . ARG A 1 207 ? -7.311 -4.196 -4.648 1.00 98.00 207 ARG A O 1
ATOM 1711 N N . ALA A 1 208 ? -5.680 -5.726 -4.416 1.00 98.75 208 ALA A N 1
ATOM 1712 C CA . ALA A 1 208 ? -5.712 -6.153 -5.817 1.00 98.75 208 ALA A CA 1
ATOM 1713 C C . ALA A 1 208 ? -7.112 -6.647 -6.214 1.00 98.75 208 ALA A C 1
ATOM 1715 O O . ALA A 1 208 ? -7.647 -6.254 -7.253 1.00 98.75 208 ALA A O 1
ATOM 1716 N N . TYR A 1 209 ? -7.746 -7.436 -5.342 1.00 98.75 209 TYR A N 1
ATOM 1717 C CA . TYR A 1 209 ? -9.127 -7.876 -5.519 1.00 98.75 209 TYR A CA 1
ATOM 1718 C C . TYR A 1 209 ? -10.139 -6.722 -5.429 1.00 98.75 209 TYR A C 1
ATOM 1720 O O . TYR A 1 209 ? -10.856 -6.462 -6.395 1.00 98.75 209 TYR A O 1
ATOM 1728 N N . ALA A 1 210 ? -10.226 -6.060 -4.272 1.00 98.06 210 ALA A N 1
ATOM 1729 C CA . ALA A 1 210 ? -11.344 -5.174 -3.951 1.00 98.06 210 ALA A CA 1
ATOM 1730 C C . ALA A 1 210 ? -11.263 -3.817 -4.656 1.00 98.06 210 ALA A C 1
ATOM 1732 O O . ALA A 1 210 ? -12.286 -3.309 -5.109 1.00 98.06 210 ALA A O 1
ATOM 1733 N N . ASP A 1 211 ? -10.057 -3.261 -4.763 1.00 97.50 211 ASP A N 1
ATOM 1734 C CA . ASP A 1 211 ? -9.830 -1.914 -5.287 1.00 97.50 211 ASP A CA 1
ATOM 1735 C C . ASP A 1 211 ? -9.304 -1.964 -6.734 1.00 97.50 211 ASP A C 1
ATOM 1737 O O . ASP A 1 211 ? -9.619 -1.097 -7.546 1.00 97.50 211 ASP A O 1
ATOM 1741 N N . GLY A 1 212 ? -8.555 -3.015 -7.096 1.00 97.38 212 GLY A N 1
ATOM 1742 C CA . GLY A 1 212 ? -8.055 -3.232 -8.461 1.00 97.38 212 GLY A CA 1
ATOM 1743 C C . GLY A 1 212 ? -9.051 -3.924 -9.391 1.00 97.38 212 GLY A C 1
ATOM 1744 O O . GLY A 1 212 ? -8.993 -3.760 -10.612 1.00 97.38 212 GLY A O 1
ATOM 1745 N N . GLY A 1 213 ? -9.989 -4.694 -8.834 1.00 97.69 213 GLY A N 1
ATOM 1746 C CA . GLY A 1 213 ? -10.939 -5.495 -9.602 1.00 97.69 213 GLY A CA 1
ATOM 1747 C C . GLY A 1 213 ? -10.354 -6.803 -10.143 1.00 97.69 213 GLY A C 1
ATOM 1748 O O . GLY A 1 213 ? -10.827 -7.294 -11.169 1.00 97.69 213 GLY A O 1
ATOM 1749 N N . ALA A 1 214 ? -9.348 -7.381 -9.477 1.00 98.19 214 ALA A N 1
ATOM 1750 C CA . ALA A 1 214 ? -8.782 -8.691 -9.809 1.00 98.19 214 ALA A CA 1
ATOM 1751 C C . ALA A 1 214 ? -9.755 -9.836 -9.449 1.00 98.19 214 ALA A C 1
ATOM 1753 O O . ALA A 1 214 ? -9.537 -10.602 -8.510 1.00 98.19 214 ALA A O 1
ATOM 1754 N N . ILE A 1 215 ? -10.868 -9.956 -10.182 1.00 97.38 215 ILE A N 1
ATOM 1755 C CA . ILE A 1 215 ? -11.974 -10.875 -9.851 1.00 97.38 215 ILE A CA 1
ATOM 1756 C C . ILE A 1 215 ? -11.569 -12.355 -9.797 1.00 97.38 215 ILE A C 1
ATOM 1758 O O . ILE A 1 215 ? -12.224 -13.136 -9.106 1.00 97.38 215 ILE A O 1
ATOM 1762 N N . GLY A 1 216 ? -10.483 -12.737 -10.475 1.00 97.88 216 GLY A N 1
ATOM 1763 C CA . GLY A 1 216 ? -9.938 -14.096 -10.448 1.00 97.88 216 GLY A CA 1
ATOM 1764 C C . GLY A 1 216 ? -9.455 -14.539 -9.063 1.00 97.88 216 GLY A C 1
ATOM 1765 O O . GLY A 1 216 ? -9.404 -15.734 -8.800 1.00 97.88 216 GLY A O 1
ATOM 1766 N N . LEU A 1 217 ? -9.198 -13.599 -8.144 1.00 98.50 217 LEU A N 1
ATOM 1767 C CA . LEU A 1 217 ? -8.837 -13.890 -6.752 1.00 98.50 217 LEU A CA 1
ATOM 1768 C C . LEU A 1 217 ? -10.042 -14.300 -5.884 1.00 98.50 217 LEU A C 1
ATOM 1770 O O . LEU A 1 217 ? -9.871 -14.798 -4.773 1.00 98.50 217 LEU A O 1
ATOM 1774 N N . LYS A 1 218 ? -11.280 -14.102 -6.358 1.00 98.00 218 LYS A N 1
ATOM 1775 C CA . LYS A 1 218 ? -12.505 -14.353 -5.579 1.00 98.00 218 LYS A CA 1
ATOM 1776 C C . LYS A 1 218 ? -12.598 -15.759 -4.957 1.00 98.00 218 LYS A C 1
ATOM 1778 O O . LYS A 1 218 ? -13.023 -15.831 -3.800 1.00 98.00 218 LYS A O 1
ATOM 1783 N N . PRO A 1 219 ? -12.241 -16.859 -5.654 1.00 97.50 219 PRO A N 1
ATOM 1784 C CA . PRO A 1 219 ? -12.385 -18.210 -5.112 1.00 97.50 219 PRO A CA 1
ATOM 1785 C C . PRO A 1 219 ? -11.604 -18.435 -3.812 1.00 97.50 219 PRO A C 1
ATOM 1787 O O . PRO A 1 219 ? -12.098 -19.132 -2.927 1.00 97.50 219 PRO A O 1
ATOM 1790 N N . ILE A 1 220 ? -10.442 -17.788 -3.654 1.00 98.12 220 ILE A N 1
ATOM 1791 C CA . ILE A 1 220 ? -9.543 -18.026 -2.519 1.00 98.12 220 ILE A CA 1
ATOM 1792 C C . ILE A 1 220 ? -9.767 -17.075 -1.329 1.00 98.12 220 ILE A C 1
ATOM 1794 O O . ILE A 1 220 ? -9.222 -17.275 -0.243 1.00 98.12 220 ILE A O 1
ATOM 1798 N N . LEU A 1 221 ? -10.641 -16.067 -1.462 1.00 98.06 221 LEU A N 1
ATOM 1799 C CA . LEU A 1 221 ? -10.919 -15.099 -0.385 1.00 98.06 221 LEU A CA 1
ATOM 1800 C C . LEU A 1 221 ? -11.469 -15.744 0.889 1.00 98.06 221 LEU A C 1
ATOM 1802 O O . LEU A 1 221 ? -11.317 -15.197 1.983 1.00 98.06 221 LEU A O 1
ATOM 1806 N N . ARG A 1 222 ? -12.123 -16.909 0.774 1.00 97.75 222 ARG A N 1
ATOM 1807 C CA . ARG A 1 222 ? -12.596 -17.654 1.945 1.00 97.75 222 ARG A CA 1
ATOM 1808 C C . ARG A 1 222 ? -11.429 -18.093 2.831 1.00 97.75 222 ARG A C 1
ATOM 1810 O O . ARG A 1 222 ? -11.570 -18.010 4.049 1.00 97.75 222 ARG A O 1
ATOM 1817 N N . ASN A 1 223 ? -10.306 -18.498 2.244 1.00 98.38 223 ASN A N 1
ATOM 1818 C CA . ASN A 1 223 ? -9.122 -18.953 2.968 1.00 98.38 223 ASN A CA 1
ATOM 1819 C C . ASN A 1 223 ? -8.497 -17.789 3.738 1.00 98.38 223 ASN A C 1
ATOM 1821 O O . ASN A 1 223 ? -8.339 -17.886 4.951 1.00 98.38 223 ASN A O 1
ATOM 1825 N N . ILE A 1 224 ? -8.294 -16.641 3.079 1.00 97.88 224 ILE A N 1
ATOM 1826 C CA . ILE A 1 224 ? -7.806 -15.414 3.735 1.00 97.88 224 ILE A CA 1
ATOM 1827 C C . ILE A 1 224 ? -8.731 -14.999 4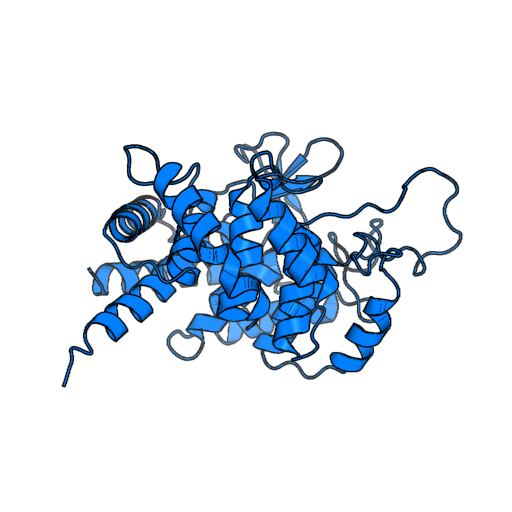.879 1.00 97.88 224 ILE A C 1
ATOM 1829 O O . ILE A 1 224 ? -8.279 -14.718 5.988 1.00 97.88 224 ILE A O 1
ATOM 1833 N N . LYS A 1 225 ? -10.044 -14.966 4.630 1.00 98.06 225 LYS A N 1
ATOM 1834 C CA . LYS A 1 225 ? -11.027 -14.601 5.653 1.00 98.06 225 LYS A CA 1
ATOM 1835 C C . LYS A 1 225 ? -10.924 -15.520 6.870 1.00 98.06 225 LYS A C 1
ATOM 1837 O O . LYS A 1 225 ? -10.875 -15.022 7.990 1.00 98.06 225 LYS A O 1
ATOM 1842 N N . ASN A 1 226 ? -10.882 -16.834 6.664 1.00 97.62 226 ASN A N 1
ATOM 1843 C CA . ASN A 1 226 ? -10.765 -17.804 7.752 1.00 97.62 226 ASN A CA 1
ATOM 1844 C C . ASN A 1 226 ? -9.440 -17.645 8.509 1.00 97.62 226 ASN A C 1
ATOM 1846 O O . ASN A 1 226 ? -9.449 -17.600 9.737 1.00 97.62 226 ASN A O 1
ATOM 1850 N N . TYR A 1 227 ? -8.329 -17.481 7.788 1.00 97.56 227 TYR A N 1
ATOM 1851 C CA . TYR A 1 227 ? -7.014 -17.219 8.365 1.00 97.56 227 TYR A CA 1
ATOM 1852 C C . TYR A 1 227 ? -7.034 -15.991 9.288 1.00 97.56 227 TYR A C 1
ATOM 1854 O O . TYR A 1 227 ? -6.652 -16.073 10.456 1.00 97.56 227 TYR A O 1
ATOM 1862 N N . LEU A 1 228 ? -7.561 -14.859 8.808 1.00 97.88 228 LEU A N 1
ATOM 1863 C CA . LEU A 1 228 ? -7.647 -13.623 9.590 1.00 97.88 228 LEU A CA 1
ATOM 1864 C C . LEU A 1 228 ? -8.535 -13.781 10.830 1.00 97.88 228 LEU A C 1
ATOM 1866 O O . LEU A 1 228 ? -8.165 -13.300 11.901 1.00 97.88 228 LEU A O 1
ATOM 1870 N N . LEU A 1 229 ? -9.682 -14.458 10.709 1.00 97.06 229 LEU A N 1
ATOM 1871 C CA . LEU A 1 229 ? -10.564 -14.731 11.849 1.00 97.06 229 LEU A CA 1
ATOM 1872 C C . LEU A 1 229 ? -9.862 -15.586 12.914 1.00 97.06 229 LEU A C 1
ATOM 1874 O O . LEU A 1 229 ? -9.983 -15.285 14.099 1.00 97.06 229 LEU A O 1
ATOM 1878 N N . ASN A 1 230 ? -9.085 -16.589 12.500 1.00 96.00 230 ASN A N 1
ATOM 1879 C CA . ASN A 1 230 ? -8.374 -17.490 13.408 1.00 96.00 230 ASN A CA 1
ATOM 1880 C C . ASN A 1 230 ? -7.142 -16.843 14.064 1.00 96.00 230 ASN A C 1
ATOM 1882 O O . ASN A 1 230 ? -6.827 -17.151 15.211 1.00 96.00 230 ASN A O 1
ATOM 1886 N N . LYS A 1 231 ? -6.440 -15.940 13.367 1.00 95.44 231 LYS A N 1
ATOM 1887 C CA . LYS A 1 231 ? -5.223 -15.282 13.882 1.00 95.44 231 LYS A CA 1
ATOM 1888 C C . LYS A 1 231 ? -5.506 -14.038 14.736 1.00 95.44 231 LYS A C 1
ATOM 1890 O O . LYS A 1 231 ? -4.564 -13.449 15.272 1.00 95.44 231 LYS A O 1
ATOM 1895 N N . GLN A 1 232 ? -6.760 -13.594 14.871 1.00 93.75 232 GLN A N 1
ATOM 1896 C CA . GLN A 1 232 ? -7.062 -12.470 15.760 1.00 93.75 232 GLN A CA 1
ATOM 1897 C C . GLN A 1 232 ? -6.822 -12.886 17.217 1.00 93.75 232 GLN A C 1
ATOM 1899 O O . GLN A 1 232 ? -7.374 -13.872 17.697 1.00 93.75 232 GLN A O 1
ATOM 1904 N N . ASN A 1 233 ? -6.006 -12.125 17.950 1.00 90.69 233 ASN A N 1
ATOM 1905 C CA . ASN A 1 233 ? -5.732 -12.458 19.347 1.00 90.69 233 ASN A CA 1
ATOM 1906 C C . ASN A 1 233 ? -6.937 -12.160 20.259 1.00 90.69 233 ASN A C 1
ATOM 1908 O O . ASN A 1 233 ? -7.839 -11.399 19.907 1.00 90.69 233 ASN A O 1
ATOM 1912 N N . GLY A 1 234 ? -6.900 -12.665 21.498 1.00 84.88 234 GLY A N 1
ATOM 1913 C CA . GLY A 1 234 ? -7.957 -12.443 22.498 1.00 84.88 234 GLY A CA 1
ATOM 1914 C C . GLY A 1 234 ? -8.198 -10.977 22.900 1.00 84.88 234 GLY A C 1
ATOM 1915 O O . GLY A 1 234 ? -9.141 -10.692 23.631 1.00 84.88 234 GLY A O 1
ATOM 1916 N N . LYS A 1 235 ? -7.376 -10.026 22.428 1.00 84.31 235 LYS A N 1
ATOM 1917 C CA . LYS A 1 235 ? -7.581 -8.575 22.601 1.00 84.31 235 LYS A CA 1
ATOM 1918 C C . LYS A 1 235 ? -8.281 -7.927 21.395 1.00 84.31 235 LYS A C 1
ATOM 1920 O O . LYS A 1 235 ? -8.417 -6.702 21.358 1.00 84.31 235 LYS A O 1
ATOM 1925 N N . GLY A 1 236 ? -8.707 -8.715 20.406 1.00 85.31 236 GLY A N 1
ATOM 1926 C CA . GLY A 1 236 ? -9.424 -8.237 19.225 1.00 85.31 236 GLY A CA 1
ATOM 1927 C C . GLY A 1 236 ? -8.549 -7.444 18.251 1.00 85.31 236 GLY A C 1
ATOM 1928 O O . GLY A 1 236 ? -9.028 -6.474 17.661 1.00 85.31 236 GLY A O 1
ATOM 1929 N N . LYS A 1 237 ? -7.256 -7.782 18.134 1.00 88.50 237 LYS A N 1
ATOM 1930 C CA . LYS A 1 237 ? -6.334 -7.158 17.171 1.00 88.50 237 LYS A CA 1
ATOM 1931 C C . LYS A 1 237 ? -5.382 -8.168 16.531 1.00 88.50 237 LYS A C 1
ATOM 1933 O O . LYS A 1 237 ? -5.121 -9.222 17.111 1.00 88.50 237 LYS A O 1
ATOM 1938 N N . TRP A 1 238 ? -4.805 -7.799 15.394 1.00 95.50 238 TRP A N 1
ATOM 1939 C CA . TRP A 1 238 ? -3.674 -8.506 14.782 1.00 95.50 238 TRP A CA 1
ATOM 1940 C C . TRP A 1 238 ? -2.380 -7.761 15.082 1.00 95.50 238 TRP A C 1
ATOM 1942 O O . TRP A 1 238 ? -2.333 -6.552 14.895 1.00 95.50 238 TRP A O 1
ATOM 1952 N N . GLY A 1 239 ? -1.373 -8.471 15.595 1.00 94.50 239 GLY A N 1
ATOM 1953 C CA . GLY A 1 239 ? -0.014 -7.959 15.784 1.00 94.50 239 GLY A CA 1
ATOM 1954 C C . GLY A 1 239 ? 0.104 -6.520 16.319 1.00 94.50 239 GLY A C 1
ATOM 1955 O O . GLY A 1 239 ? -0.474 -6.160 17.362 1.00 94.50 239 GLY A O 1
ATOM 1956 N N . ASN A 1 240 ? 0.905 -5.712 15.620 1.00 95.88 240 ASN A N 1
ATOM 1957 C CA . ASN A 1 240 ? 1.099 -4.286 15.882 1.00 95.88 240 ASN A CA 1
ATOM 1958 C C . ASN A 1 240 ? -0.030 -3.411 15.281 1.00 95.88 240 ASN A C 1
ATOM 1960 O O . ASN A 1 240 ? -1.054 -3.898 14.813 1.00 95.88 240 ASN A O 1
ATOM 1964 N N . THR A 1 241 ? 0.099 -2.082 15.353 1.00 97.50 241 THR A N 1
ATOM 1965 C CA . THR A 1 241 ? -0.973 -1.183 14.878 1.00 97.50 241 THR A CA 1
ATOM 1966 C C . THR A 1 241 ? -1.165 -1.249 13.361 1.00 97.50 241 THR A C 1
ATOM 1968 O O . THR A 1 241 ? -2.307 -1.248 12.901 1.00 97.50 241 THR A O 1
ATOM 1971 N N . LEU A 1 242 ? -0.069 -1.307 12.604 1.00 98.38 242 LEU A N 1
ATOM 1972 C CA . LEU A 1 242 ? -0.093 -1.403 11.149 1.00 98.38 242 LEU A CA 1
ATOM 1973 C C . LEU A 1 242 ? -0.691 -2.741 10.706 1.00 98.38 242 LEU A C 1
ATOM 1975 O O . LEU A 1 242 ? -1.604 -2.755 9.888 1.00 98.38 242 LEU A O 1
ATOM 1979 N N . GLU A 1 243 ? -0.269 -3.847 11.317 1.00 98.19 243 GLU A N 1
ATOM 1980 C CA . GLU A 1 243 ? -0.821 -5.182 11.049 1.00 98.19 243 GLU A CA 1
ATOM 1981 C C . GLU A 1 243 ? -2.314 -5.255 11.367 1.00 98.19 243 GLU A C 1
ATOM 1983 O O . GLU A 1 243 ? -3.091 -5.785 10.575 1.00 98.19 243 GLU A O 1
ATOM 1988 N N . ASN A 1 244 ? -2.751 -4.642 12.472 1.00 98.62 244 ASN A N 1
ATOM 1989 C CA . ASN A 1 244 ? -4.170 -4.536 12.786 1.00 98.62 244 ASN A CA 1
ATOM 1990 C C . ASN A 1 244 ? -4.941 -3.758 11.710 1.00 98.62 244 ASN A C 1
ATOM 1992 O O . ASN A 1 244 ? -6.049 -4.156 11.355 1.00 98.62 244 ASN A O 1
ATOM 1996 N N . ALA A 1 245 ? -4.382 -2.664 11.188 1.00 98.75 245 ALA A N 1
ATOM 1997 C CA . ALA A 1 245 ? -5.012 -1.881 10.128 1.00 98.75 245 ALA A CA 1
ATOM 1998 C C . ALA A 1 245 ? -5.089 -2.673 8.809 1.00 98.75 245 ALA A C 1
ATOM 2000 O O . ALA A 1 245 ? -6.173 -2.799 8.241 1.00 98.75 245 ALA A O 1
ATOM 2001 N N . MET A 1 246 ? -3.981 -3.289 8.388 1.00 98.81 246 MET A N 1
ATOM 2002 C CA . MET A 1 246 ? -3.881 -4.131 7.189 1.00 98.81 246 MET A CA 1
ATOM 2003 C C . MET A 1 246 ? -4.850 -5.316 7.227 1.00 98.81 246 MET A C 1
ATOM 2005 O O . MET A 1 246 ? -5.623 -5.523 6.289 1.00 98.81 246 MET A O 1
ATOM 2009 N N . ALA A 1 247 ? -4.879 -6.057 8.335 1.00 98.69 247 ALA A N 1
ATOM 2010 C CA . ALA A 1 247 ? -5.801 -7.171 8.528 1.00 98.69 247 ALA A CA 1
ATOM 2011 C C . ALA A 1 247 ? -7.268 -6.711 8.543 1.00 98.69 247 ALA A C 1
ATOM 2013 O O . ALA A 1 247 ? -8.126 -7.375 7.962 1.00 98.69 247 ALA A O 1
ATOM 2014 N N . THR A 1 248 ? -7.561 -5.550 9.142 1.00 98.69 248 THR A N 1
ATOM 2015 C CA . THR A 1 248 ? -8.919 -4.980 9.150 1.00 98.69 248 THR A CA 1
ATOM 2016 C C . THR A 1 248 ? -9.389 -4.634 7.739 1.00 98.69 248 THR A C 1
ATOM 2018 O O . THR A 1 248 ? -10.481 -5.054 7.354 1.00 98.69 248 THR A O 1
ATOM 2021 N N . VAL A 1 249 ? -8.571 -3.916 6.956 1.00 98.75 249 VAL A N 1
ATOM 2022 C CA . VAL A 1 249 ? -8.872 -3.609 5.545 1.00 98.75 249 VAL A CA 1
ATOM 2023 C C . VAL A 1 249 ? -9.106 -4.898 4.767 1.00 98.75 249 VAL A C 1
ATOM 2025 O O . VAL A 1 249 ? -10.122 -5.037 4.091 1.00 98.75 249 VAL A O 1
ATOM 2028 N N . SER A 1 250 ? -8.216 -5.873 4.930 1.00 98.81 250 SER A N 1
ATOM 2029 C CA . SER A 1 250 ? -8.273 -7.131 4.188 1.00 98.81 250 SER A CA 1
ATOM 2030 C C . SER A 1 250 ? -9.519 -7.950 4.503 1.00 98.81 250 SER A C 1
ATOM 2032 O O . SER A 1 250 ? -10.164 -8.482 3.600 1.00 98.81 250 SER A O 1
ATOM 2034 N N . LEU A 1 251 ? -9.906 -8.015 5.777 1.00 98.25 251 LEU A N 1
ATOM 2035 C CA . LEU A 1 251 ? -11.102 -8.728 6.209 1.00 98.25 251 LEU A CA 1
ATOM 2036 C C . LEU A 1 251 ? -12.378 -8.069 5.656 1.00 98.25 251 LEU A C 1
ATOM 2038 O O . LEU A 1 251 ? -13.295 -8.769 5.218 1.00 98.25 251 LEU A O 1
ATOM 2042 N N . ILE A 1 252 ? -12.410 -6.732 5.608 1.00 98.38 252 ILE A N 1
ATOM 2043 C CA . ILE A 1 252 ? -13.491 -5.967 4.972 1.00 98.38 252 ILE A CA 1
ATOM 2044 C C . ILE A 1 252 ? -13.519 -6.212 3.455 1.00 98.38 252 ILE A C 1
ATOM 2046 O O . ILE A 1 252 ? -14.588 -6.486 2.909 1.00 98.38 252 ILE A O 1
ATOM 2050 N N . ASN A 1 253 ? -12.363 -6.183 2.787 1.00 98.38 253 ASN A N 1
ATOM 2051 C CA . ASN A 1 253 ? -12.223 -6.471 1.355 1.00 98.38 253 ASN A CA 1
ATOM 2052 C C . ASN A 1 253 ? -12.677 -7.907 1.009 1.00 98.38 253 ASN A C 1
ATOM 2054 O O . ASN A 1 253 ? -13.242 -8.140 -0.057 1.00 98.38 253 ASN A O 1
ATOM 2058 N N . CYS A 1 254 ? -12.534 -8.859 1.939 1.00 97.69 254 CYS A N 1
ATOM 2059 C CA . CYS A 1 254 ? -13.083 -10.220 1.832 1.00 97.69 254 CYS A CA 1
ATOM 2060 C C . CYS A 1 254 ? -14.601 -10.311 2.119 1.00 97.69 254 CYS A C 1
ATOM 2062 O O . CYS A 1 254 ? -15.161 -11.410 2.195 1.00 97.69 254 CYS A O 1
ATOM 2064 N N . GLY A 1 255 ? -15.279 -9.177 2.317 1.00 96.12 255 GLY A N 1
ATOM 2065 C CA . GLY A 1 255 ? -16.725 -9.078 2.518 1.00 96.12 255 GLY A CA 1
ATOM 2066 C C . GLY A 1 255 ? -17.209 -9.357 3.943 1.00 96.12 255 GLY A C 1
ATOM 2067 O O . GLY A 1 255 ? -18.414 -9.503 4.155 1.00 96.12 255 GLY A O 1
ATOM 2068 N N . TYR A 1 256 ? -16.318 -9.452 4.933 1.00 96.00 256 TYR A N 1
ATOM 2069 C CA . TYR A 1 256 ? -16.716 -9.728 6.312 1.00 96.00 256 TYR A CA 1
ATOM 2070 C C . TYR A 1 256 ? -17.141 -8.450 7.055 1.00 96.00 256 TYR A C 1
ATOM 2072 O O . TYR A 1 256 ? -16.456 -7.431 7.027 1.00 96.00 256 TYR A O 1
ATOM 2080 N N . LYS A 1 257 ? -18.280 -8.521 7.760 1.00 93.38 257 LYS A N 1
ATOM 2081 C CA . LYS A 1 257 ? -18.918 -7.383 8.459 1.00 93.38 257 LYS A CA 1
ATOM 2082 C C . LYS A 1 257 ? -19.237 -7.665 9.938 1.00 93.38 257 LYS A C 1
ATOM 2084 O O . LYS A 1 257 ? -20.054 -6.966 10.540 1.00 93.38 257 LYS A O 1
ATOM 2089 N N . GLY A 1 258 ? -18.675 -8.727 10.515 1.00 90.88 258 GLY A N 1
ATOM 2090 C CA . GLY A 1 258 ? -18.987 -9.174 11.880 1.00 90.88 258 GLY A CA 1
ATOM 2091 C C . GLY A 1 258 ? -18.216 -8.441 12.987 1.00 90.88 258 GLY A C 1
ATOM 2092 O O . GLY A 1 258 ? -17.388 -7.570 12.718 1.00 90.88 258 GLY A O 1
ATOM 2093 N N . ILE A 1 259 ? -18.459 -8.849 14.239 1.00 91.12 259 ILE A N 1
ATOM 2094 C CA . ILE A 1 259 ? -17.942 -8.214 15.473 1.00 91.12 259 ILE A CA 1
ATOM 2095 C C . ILE A 1 259 ? -16.409 -8.131 15.549 1.00 91.12 259 ILE A C 1
ATOM 2097 O O . ILE A 1 259 ? -15.853 -7.213 16.149 1.00 91.12 259 ILE A O 1
ATOM 2101 N N . VAL A 1 260 ? -15.715 -9.061 14.890 1.00 94.25 260 VAL A N 1
ATOM 2102 C CA . VAL A 1 260 ? -14.245 -9.095 14.800 1.00 94.25 260 VAL A CA 1
ATOM 2103 C C . VAL A 1 260 ? -13.682 -7.786 14.231 1.00 94.25 260 VAL A C 1
ATOM 2105 O O . VAL A 1 260 ? -12.679 -7.275 14.734 1.00 94.25 260 VAL A O 1
ATOM 2108 N N . VAL A 1 261 ? -14.359 -7.197 13.238 1.00 95.12 261 VAL A N 1
ATOM 2109 C CA . VAL A 1 261 ? -13.972 -5.901 12.662 1.00 95.12 261 VAL A CA 1
ATOM 2110 C C . VAL A 1 261 ? -14.270 -4.764 13.641 1.00 95.12 261 VAL A C 1
ATOM 2112 O O . VAL A 1 261 ? -13.449 -3.865 13.789 1.00 95.12 261 VAL A O 1
ATOM 2115 N N . ASP A 1 262 ? -15.385 -4.809 14.378 1.00 93.88 262 ASP A N 1
ATOM 2116 C CA . ASP A 1 262 ? -15.717 -3.772 15.368 1.00 93.88 262 ASP A CA 1
ATOM 2117 C C . ASP A 1 262 ? -14.657 -3.679 16.475 1.00 93.88 262 ASP A C 1
ATOM 2119 O O . ASP A 1 262 ? -14.247 -2.582 16.870 1.00 93.88 262 ASP A O 1
ATOM 2123 N N . GLY A 1 263 ? -14.177 -4.832 16.955 1.00 94.19 263 GLY A N 1
ATOM 2124 C CA . GLY A 1 263 ? -13.073 -4.915 17.912 1.00 94.19 263 GLY A CA 1
ATOM 2125 C C . GLY A 1 263 ? -11.792 -4.282 17.366 1.00 94.19 263 GLY A C 1
ATOM 2126 O O . GLY A 1 263 ? -11.180 -3.439 18.030 1.00 94.19 263 GLY A O 1
ATOM 2127 N N . ALA A 1 264 ? -11.433 -4.611 16.126 1.00 97.31 264 ALA A N 1
ATOM 2128 C CA . ALA A 1 264 ? -10.232 -4.091 15.484 1.00 97.31 264 ALA A CA 1
ATOM 2129 C C . ALA A 1 264 ? -10.294 -2.572 15.246 1.00 97.31 264 ALA A C 1
ATOM 2131 O O . ALA A 1 264 ? -9.331 -1.862 15.546 1.00 97.31 264 ALA A O 1
ATOM 2132 N N . ILE A 1 265 ? -11.446 -2.050 14.814 1.00 97.94 265 ILE A N 1
ATOM 2133 C CA . ILE A 1 265 ? -11.708 -0.610 14.657 1.00 97.94 265 ILE A CA 1
ATOM 2134 C C . ILE A 1 265 ? -11.593 0.117 15.998 1.00 97.94 265 ILE A C 1
ATOM 2136 O O . ILE A 1 265 ? -10.956 1.168 16.089 1.00 97.94 265 ILE A O 1
ATOM 2140 N N . ASN A 1 266 ? -12.146 -0.450 17.072 1.00 96.75 266 ASN A N 1
ATOM 2141 C CA . ASN A 1 266 ? -11.998 0.115 18.412 1.00 96.75 266 ASN A CA 1
ATOM 2142 C C . ASN A 1 266 ? -10.534 0.150 18.870 1.00 96.75 266 ASN A C 1
ATOM 2144 O O . ASN A 1 266 ? -10.123 1.120 19.512 1.00 96.75 266 ASN A O 1
ATOM 2148 N N . ASN A 1 267 ? -9.740 -0.866 18.526 1.00 97.88 267 ASN A N 1
ATOM 2149 C CA . ASN A 1 267 ? -8.303 -0.876 18.787 1.00 97.88 267 ASN A CA 1
ATOM 2150 C C . ASN A 1 267 ? -7.564 0.214 17.993 1.00 97.88 267 ASN A C 1
ATOM 2152 O O . ASN A 1 267 ? -6.750 0.925 18.581 1.00 97.88 267 ASN A O 1
ATOM 2156 N N . LEU A 1 268 ? -7.898 0.434 16.715 1.00 98.44 268 LEU A N 1
ATOM 2157 C CA . LEU A 1 268 ? -7.334 1.544 15.932 1.00 98.44 268 LEU A CA 1
ATOM 2158 C C . LEU A 1 268 ? -7.678 2.903 16.550 1.00 98.44 268 LEU A C 1
ATOM 2160 O O . LEU A 1 268 ? -6.788 3.726 16.747 1.00 98.44 268 LEU A O 1
ATOM 2164 N N . LEU A 1 269 ? -8.935 3.125 16.942 1.00 98.44 269 LEU A N 1
ATOM 2165 C CA . LEU A 1 269 ? -9.353 4.375 17.587 1.00 98.44 269 LEU A CA 1
ATOM 2166 C C . LEU A 1 269 ? -8.617 4.640 18.910 1.00 98.44 269 LEU A C 1
ATOM 2168 O O . LEU A 1 269 ? -8.379 5.796 19.249 1.00 98.44 269 LEU A O 1
ATOM 2172 N N . LYS A 1 270 ? -8.280 3.590 19.671 1.00 98.00 270 LYS A N 1
ATOM 2173 C CA . LYS A 1 270 ? -7.490 3.697 20.912 1.00 98.00 270 LYS A CA 1
ATOM 2174 C C . LYS A 1 270 ? -6.001 3.932 20.644 1.00 98.00 270 LYS A C 1
ATOM 2176 O O . LYS A 1 270 ? -5.335 4.546 21.470 1.00 98.00 270 LYS A O 1
ATOM 2181 N N . ALA A 1 271 ? -5.480 3.429 19.526 1.00 98.19 271 ALA A N 1
ATOM 2182 C CA . ALA A 1 271 ? -4.070 3.549 19.164 1.00 98.19 271 ALA A CA 1
ATOM 2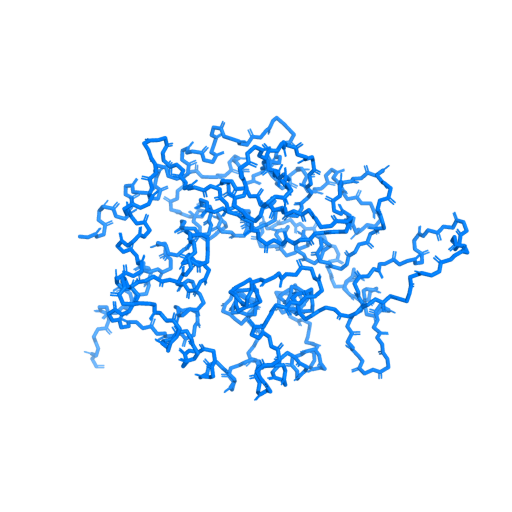183 C C . ALA A 1 271 ? -3.696 4.930 18.594 1.00 98.19 271 ALA A C 1
ATOM 2185 O O . ALA A 1 271 ? -2.508 5.265 18.584 1.00 98.19 271 ALA A O 1
ATOM 2186 N N . GLN A 1 272 ? -4.679 5.724 18.144 1.00 98.75 272 GLN A N 1
ATOM 2187 C CA . GLN A 1 272 ? -4.446 7.078 17.640 1.00 98.75 272 GLN A CA 1
ATOM 2188 C C . GLN A 1 272 ? -3.764 7.944 18.708 1.00 98.75 272 GLN A C 1
ATOM 2190 O O . GLN A 1 272 ? -4.216 8.028 19.852 1.00 98.75 272 GLN A O 1
ATOM 2195 N N . LYS A 1 273 ? -2.671 8.604 18.330 1.00 98.50 273 LYS A N 1
ATOM 2196 C CA . LYS A 1 273 ? -1.897 9.487 19.205 1.00 98.50 273 LYS A CA 1
ATOM 2197 C C . LYS A 1 273 ? -2.521 10.882 19.274 1.00 98.50 273 LYS A C 1
ATOM 2199 O O . LYS A 1 273 ? -3.416 11.234 18.506 1.00 98.50 273 LYS A O 1
ATOM 2204 N N . ALA A 1 274 ? -2.048 11.685 20.228 1.00 98.00 274 ALA A N 1
ATOM 2205 C CA . ALA A 1 274 ? -2.563 13.034 20.467 1.00 98.00 274 ALA A CA 1
ATOM 2206 C C . ALA A 1 274 ? -2.428 13.952 19.237 1.00 98.00 274 ALA A C 1
ATOM 2208 O O . ALA A 1 274 ? -3.337 14.736 18.970 1.00 98.00 274 ALA A O 1
ATOM 2209 N N . ASP A 1 275 ? -1.348 13.787 18.465 1.00 98.19 275 ASP A N 1
ATOM 2210 C CA . ASP A 1 275 ? -1.074 14.509 17.215 1.00 98.19 275 ASP A CA 1
ATOM 2211 C C . ASP A 1 275 ? -1.920 14.032 16.019 1.00 98.19 275 ASP A C 1
ATOM 2213 O O . ASP A 1 275 ? -1.800 14.570 14.925 1.00 98.19 275 ASP A O 1
ATOM 2217 N N . GLY A 1 276 ? -2.782 13.031 16.216 1.00 98.62 276 GLY A N 1
ATOM 2218 C CA . GLY A 1 276 ? -3.670 12.491 15.192 1.00 98.62 276 GLY A CA 1
ATOM 2219 C C . GLY A 1 276 ? -3.087 11.340 14.376 1.00 98.62 276 GLY A C 1
ATOM 2220 O O . GLY A 1 276 ? -3.864 10.630 13.741 1.00 98.62 276 GLY A O 1
ATOM 2221 N N . GLY A 1 277 ? -1.776 11.101 14.428 1.00 98.56 277 GLY A N 1
ATOM 2222 C CA . GLY A 1 277 ? -1.145 9.975 13.742 1.00 98.56 277 GLY A CA 1
ATOM 2223 C C . GLY A 1 277 ? -1.221 8.670 14.536 1.00 98.56 277 GLY A C 1
ATOM 2224 O O . GLY A 1 277 ? -1.603 8.639 15.708 1.00 98.56 277 GLY A O 1
ATOM 2225 N N . TRP A 1 278 ? -0.782 7.579 13.918 1.00 98.62 278 TRP A N 1
ATOM 2226 C CA . TRP A 1 278 ? -0.624 6.275 14.568 1.00 98.62 278 TRP A CA 1
ATOM 2227 C C . TRP A 1 278 ? 0.861 5.945 14.821 1.00 98.62 278 TRP A C 1
ATOM 2229 O O . TRP A 1 278 ? 1.745 6.627 14.289 1.00 98.62 278 TRP A O 1
ATOM 2239 N N . PRO A 1 279 ? 1.167 4.984 15.719 1.00 97.62 279 PRO A N 1
ATOM 2240 C CA . PRO A 1 279 ? 2.526 4.486 15.940 1.00 97.62 279 PRO A CA 1
ATOM 2241 C C . PRO A 1 279 ? 3.245 4.076 14.654 1.00 97.62 279 PRO A C 1
ATOM 2243 O O . PRO A 1 279 ? 2.609 3.610 13.718 1.00 97.62 279 PRO A O 1
ATOM 2246 N N . ASN A 1 280 ? 4.573 4.204 14.647 1.00 96.69 280 ASN A N 1
ATOM 2247 C CA . ASN A 1 280 ? 5.401 3.632 13.589 1.00 96.69 280 ASN A CA 1
ATOM 2248 C C . ASN A 1 280 ? 5.428 2.104 13.725 1.00 96.69 280 ASN A C 1
ATOM 2250 O O . ASN A 1 280 ? 5.327 1.571 14.834 1.00 96.69 280 ASN A O 1
ATOM 2254 N N . SER A 1 281 ? 5.551 1.397 12.613 1.00 95.69 281 SER A N 1
ATOM 2255 C CA . SER A 1 281 ? 5.706 -0.056 12.559 1.00 95.69 281 SER A CA 1
ATOM 2256 C C . SER A 1 281 ? 6.395 -0.413 11.250 1.00 95.69 281 SER A C 1
ATOM 2258 O O . SER A 1 281 ? 6.199 0.274 10.246 1.00 95.69 281 SER A O 1
ATOM 2260 N N . ALA A 1 282 ? 7.225 -1.453 11.275 1.00 96.94 282 ALA A N 1
ATOM 2261 C CA . ALA A 1 282 ? 7.850 -1.943 10.060 1.00 96.94 282 ALA A CA 1
ATOM 2262 C C . ALA A 1 282 ? 6.771 -2.508 9.118 1.00 96.94 282 ALA A C 1
ATOM 2264 O O . ALA A 1 282 ? 5.744 -3.019 9.563 1.00 96.94 282 ALA A O 1
ATOM 2265 N N . PHE A 1 283 ? 6.982 -2.349 7.818 1.00 97.62 283 PHE A N 1
ATOM 2266 C CA . PHE A 1 283 ? 6.108 -2.836 6.752 1.00 97.62 283 PHE A CA 1
ATOM 2267 C C . PHE A 1 283 ? 6.814 -3.900 5.909 1.00 97.62 283 PHE A C 1
ATOM 2269 O O . PHE A 1 283 ? 6.204 -4.910 5.558 1.00 97.62 283 PHE A O 1
ATOM 2276 N N . PHE A 1 284 ? 8.106 -3.686 5.652 1.00 96.75 284 PHE A N 1
ATOM 2277 C CA . PHE A 1 284 ? 8.983 -4.576 4.900 1.00 96.75 284 PHE A CA 1
ATOM 2278 C C . PHE A 1 284 ? 10.410 -4.525 5.469 1.00 96.75 284 PHE A C 1
ATOM 2280 O O . PHE A 1 284 ? 10.739 -3.688 6.322 1.00 96.75 284 PHE A O 1
ATOM 2287 N N . ALA A 1 285 ? 11.239 -5.453 5.017 1.00 93.56 285 ALA A N 1
ATOM 2288 C CA . ALA A 1 285 ? 12.642 -5.595 5.347 1.00 93.56 285 ALA A CA 1
ATOM 2289 C C . ALA A 1 285 ? 13.502 -5.476 4.078 1.00 93.56 285 ALA A C 1
ATOM 2291 O O . ALA A 1 285 ? 13.049 -5.736 2.967 1.00 93.56 285 ALA A O 1
ATOM 2292 N N . GLY A 1 286 ? 14.751 -5.061 4.254 1.00 84.25 286 GLY A N 1
ATOM 2293 C CA . GLY A 1 286 ? 15.761 -5.019 3.202 1.00 84.25 286 GLY A CA 1
ATOM 2294 C C . GLY A 1 286 ? 17.072 -5.648 3.659 1.00 84.25 286 GLY A C 1
ATOM 2295 O O . GLY A 1 286 ? 17.218 -6.044 4.818 1.00 84.25 286 GLY A O 1
ATOM 2296 N N . VAL A 1 287 ? 18.026 -5.720 2.731 1.00 71.88 287 VAL A N 1
ATOM 2297 C CA . VAL A 1 287 ? 19.343 -6.338 2.938 1.00 71.88 287 VAL A CA 1
ATOM 2298 C C . VAL A 1 287 ? 20.425 -5.258 3.128 1.00 71.88 287 VAL A C 1
ATOM 2300 O O . VAL A 1 287 ? 20.458 -4.303 2.347 1.00 71.88 287 VAL A O 1
ATOM 2303 N N . PRO A 1 288 ? 21.342 -5.395 4.114 1.00 73.00 288 PRO A N 1
ATOM 2304 C CA . PRO A 1 288 ? 21.285 -6.334 5.249 1.00 73.00 288 PRO A CA 1
ATOM 2305 C C . PRO A 1 288 ? 20.115 -5.993 6.187 1.00 73.00 288 PRO A C 1
ATOM 2307 O O . PRO A 1 288 ? 19.614 -4.879 6.085 1.00 73.00 288 PRO A O 1
ATOM 2310 N N . GLU A 1 289 ? 19.723 -6.914 7.086 1.00 79.94 289 GLU A N 1
ATOM 2311 C CA . GLU A 1 289 ? 18.526 -6.854 7.961 1.00 79.94 289 GLU A CA 1
ATOM 2312 C C . GLU A 1 289 ? 18.208 -5.450 8.514 1.00 79.94 289 GLU A C 1
ATOM 2314 O O . GLU A 1 289 ? 18.614 -5.043 9.608 1.00 79.94 289 GLU A O 1
ATOM 2319 N N . LEU A 1 290 ? 17.453 -4.695 7.725 1.00 92.75 290 LEU A N 1
ATOM 2320 C CA . LEU A 1 290 ? 16.967 -3.363 8.038 1.00 92.75 290 LEU A CA 1
ATOM 2321 C C . LEU A 1 290 ? 15.467 -3.369 7.810 1.00 92.75 290 LEU A C 1
ATOM 2323 O O . LEU A 1 290 ? 14.977 -3.891 6.815 1.00 92.75 290 LEU A O 1
ATOM 2327 N N . PHE A 1 291 ? 14.743 -2.763 8.735 1.00 96.75 291 PHE A N 1
ATOM 2328 C CA . PHE A 1 291 ? 13.296 -2.664 8.696 1.00 96.75 291 PHE A CA 1
ATOM 2329 C C . PHE A 1 291 ? 12.890 -1.278 8.240 1.00 96.75 291 PHE A C 1
ATOM 2331 O O . PHE A 1 291 ? 13.471 -0.278 8.670 1.00 96.75 291 PHE A O 1
ATOM 2338 N N . TYR A 1 292 ? 11.871 -1.227 7.396 1.00 97.88 292 TYR A N 1
ATOM 2339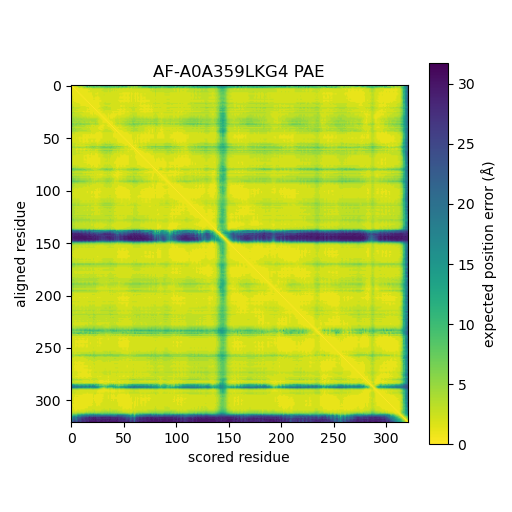 C CA . TYR A 1 292 ? 11.379 -0.007 6.787 1.00 97.88 292 TYR A CA 1
ATOM 2340 C C . TYR A 1 292 ? 9.899 0.157 7.083 1.00 97.88 292 TYR A C 1
ATOM 2342 O O . TYR A 1 292 ? 9.128 -0.799 7.049 1.00 97.88 292 TYR A O 1
ATOM 2350 N N . GLY A 1 293 ? 9.492 1.381 7.376 1.00 97.75 293 GLY A N 1
ATOM 2351 C CA . GLY A 1 293 ? 8.116 1.706 7.722 1.00 97.75 293 GLY A CA 1
ATOM 2352 C C . GLY A 1 293 ? 7.955 3.196 7.954 1.00 97.75 293 GLY A C 1
ATOM 2353 O O . GLY A 1 293 ? 8.922 3.957 7.865 1.00 97.75 293 GLY A O 1
ATOM 2354 N N . SER A 1 294 ? 6.741 3.636 8.257 1.00 97.81 294 SER A N 1
ATOM 2355 C CA . SER A 1 294 ? 6.514 5.019 8.664 1.00 97.81 294 SER A CA 1
ATOM 2356 C C . SER A 1 294 ? 5.232 5.196 9.468 1.00 97.81 294 SER A C 1
ATOM 2358 O O . SER A 1 294 ? 4.300 4.377 9.435 1.00 97.81 294 SER A O 1
ATOM 2360 N N . ARG A 1 295 ? 5.173 6.309 10.208 1.00 98.00 295 ARG A N 1
ATOM 2361 C CA . ARG A 1 295 ? 3.940 6.723 10.889 1.00 98.00 295 ARG A CA 1
ATOM 2362 C C . ARG A 1 295 ? 2.881 7.133 9.881 1.00 98.00 295 ARG A C 1
ATOM 2364 O O . ARG A 1 295 ? 1.696 6.929 10.128 1.00 98.00 295 ARG A O 1
ATOM 2371 N N . GLU A 1 296 ? 3.306 7.713 8.772 1.00 98.69 296 GLU A N 1
ATOM 2372 C CA . GLU A 1 296 ? 2.471 8.205 7.690 1.00 98.69 296 GLU A CA 1
ATOM 2373 C C . GLU A 1 296 ? 1.779 7.036 6.986 1.00 98.69 296 GLU A C 1
ATOM 2375 O O . GLU A 1 296 ? 0.555 7.050 6.872 1.00 98.69 296 GLU A O 1
ATOM 2380 N N . LEU A 1 297 ? 2.516 5.966 6.662 1.00 98.69 297 LEU A N 1
ATOM 2381 C CA . LEU A 1 297 ? 1.953 4.713 6.153 1.00 98.69 297 LEU A CA 1
ATOM 2382 C C . LEU A 1 297 ? 0.922 4.135 7.126 1.00 98.69 297 LEU A C 1
ATOM 2384 O O . LEU A 1 297 ? -0.219 3.867 6.749 1.00 98.69 297 LEU A O 1
ATOM 2388 N N . THR A 1 298 ? 1.309 3.975 8.395 1.00 98.81 298 THR A N 1
ATOM 2389 C CA . THR A 1 298 ? 0.420 3.391 9.411 1.00 98.81 298 THR A CA 1
ATOM 2390 C C . THR A 1 298 ? -0.841 4.231 9.598 1.00 98.81 298 THR A C 1
ATOM 2392 O O . THR A 1 298 ? -1.937 3.694 9.743 1.00 98.81 298 THR A O 1
ATOM 2395 N N . THR A 1 299 ? -0.707 5.557 9.553 1.00 98.88 299 THR A N 1
ATOM 2396 C CA . THR A 1 299 ? -1.834 6.490 9.638 1.00 98.88 299 THR A CA 1
ATOM 2397 C C . THR A 1 299 ? -2.745 6.374 8.422 1.00 98.88 299 THR A C 1
ATOM 2399 O O . THR A 1 299 ? -3.961 6.327 8.588 1.00 98.88 299 THR A O 1
ATOM 2402 N N . ALA A 1 300 ? -2.185 6.288 7.217 1.00 98.81 300 ALA A N 1
ATOM 2403 C CA . ALA A 1 300 ? -2.953 6.177 5.985 1.00 98.81 300 ALA A CA 1
ATOM 2404 C C . ALA A 1 300 ? -3.781 4.883 5.936 1.00 98.81 300 ALA A C 1
ATOM 2406 O O . ALA A 1 300 ? -4.995 4.949 5.747 1.00 98.81 300 ALA A O 1
ATOM 2407 N N . ILE A 1 301 ? -3.174 3.732 6.239 1.00 98.88 301 ILE A N 1
ATOM 2408 C CA . ILE A 1 301 ? -3.883 2.441 6.248 1.00 98.88 301 ILE A CA 1
ATOM 2409 C C . ILE A 1 301 ? -4.892 2.373 7.409 1.00 98.88 301 ILE A C 1
ATOM 2411 O O . ILE A 1 301 ? -5.973 1.800 7.269 1.00 98.88 301 ILE A O 1
ATOM 2415 N N . ALA A 1 302 ? -4.608 3.006 8.556 1.00 98.88 302 ALA A N 1
ATOM 2416 C CA . ALA A 1 302 ? -5.596 3.134 9.629 1.00 98.88 302 ALA A CA 1
ATOM 2417 C C . ALA A 1 302 ? -6.808 3.976 9.195 1.00 98.88 302 ALA A C 1
ATOM 2419 O O . ALA A 1 302 ? -7.944 3.594 9.474 1.00 98.88 302 ALA A O 1
ATOM 2420 N N . ILE A 1 303 ? -6.593 5.093 8.490 1.00 98.81 303 ILE A N 1
ATOM 2421 C CA . ILE A 1 303 ? -7.674 5.897 7.900 1.00 98.81 303 ILE A CA 1
ATOM 2422 C C . ILE A 1 303 ? -8.470 5.065 6.892 1.00 98.81 303 ILE A C 1
ATOM 2424 O O . ILE A 1 303 ? -9.698 5.096 6.940 1.00 98.81 303 ILE A O 1
ATOM 2428 N N . GLU A 1 304 ? -7.799 4.299 6.032 1.00 98.75 304 GLU A N 1
ATOM 2429 C CA . GLU A 1 304 ? -8.443 3.413 5.061 1.00 98.75 304 GLU A CA 1
ATOM 2430 C C . GLU A 1 304 ? -9.345 2.379 5.752 1.00 98.75 304 GLU A C 1
ATOM 2432 O O . GLU A 1 304 ? -10.521 2.253 5.406 1.00 98.75 304 GLU A O 1
ATOM 2437 N N . ALA A 1 305 ? -8.850 1.710 6.799 1.00 98.69 305 ALA A N 1
ATOM 2438 C CA . ALA A 1 305 ? -9.634 0.766 7.596 1.00 98.69 305 ALA A CA 1
ATOM 2439 C C . ALA A 1 305 ? -10.886 1.424 8.201 1.00 98.69 305 ALA A C 1
ATOM 2441 O O . ALA A 1 305 ? -11.993 0.886 8.114 1.00 98.69 305 ALA A O 1
ATOM 2442 N N . LEU A 1 306 ? -10.717 2.606 8.803 1.00 98.62 306 LEU A N 1
ATOM 2443 C CA . LEU A 1 306 ? -11.806 3.385 9.393 1.00 98.62 306 LEU A CA 1
ATOM 2444 C C . LEU A 1 306 ? -12.836 3.825 8.342 1.00 98.62 306 LEU A C 1
ATOM 2446 O O . LEU A 1 306 ? -14.038 3.801 8.615 1.00 98.62 306 LEU A O 1
ATOM 2450 N N . TRP A 1 307 ? -12.378 4.224 7.157 1.00 98.00 307 TRP A N 1
ATOM 2451 C CA . TRP A 1 307 ? -13.231 4.673 6.064 1.00 98.00 307 TRP A CA 1
ATOM 2452 C C . TRP A 1 307 ? -14.026 3.518 5.453 1.00 98.00 307 TRP A C 1
ATOM 2454 O O . TRP A 1 307 ? -15.257 3.569 5.445 1.00 98.00 307 TRP A O 1
ATOM 2464 N N . LYS A 1 308 ? -13.358 2.428 5.055 1.00 97.50 308 LYS A N 1
ATOM 2465 C CA . LYS A 1 308 ? -14.017 1.222 4.525 1.00 97.50 308 LYS A CA 1
ATOM 2466 C C . LYS A 1 308 ? -15.022 0.641 5.521 1.00 97.50 308 LYS A C 1
ATOM 2468 O O . LYS A 1 308 ? -16.104 0.209 5.126 1.00 97.50 308 LYS A O 1
ATOM 2473 N N . TYR A 1 309 ? -14.720 0.688 6.821 1.00 97.25 309 TYR A N 1
ATOM 2474 C CA . TYR A 1 309 ? -15.673 0.297 7.858 1.00 97.25 309 TYR A CA 1
ATOM 2475 C C . TYR A 1 309 ? -16.958 1.132 7.822 1.00 97.25 309 TYR A C 1
ATOM 2477 O O . TYR A 1 309 ? -18.056 0.575 7.877 1.00 97.25 309 TYR A O 1
ATOM 2485 N N . LEU A 1 310 ? -16.845 2.461 7.713 1.00 95.62 310 LEU A N 1
ATOM 2486 C CA . LEU A 1 310 ? -18.015 3.333 7.618 1.00 95.62 310 LEU A CA 1
ATOM 2487 C C . LEU A 1 310 ? -18.843 3.037 6.369 1.00 95.62 310 LEU A C 1
ATOM 2489 O O . LEU A 1 310 ? -20.062 2.935 6.482 1.00 95.62 310 LEU A O 1
ATOM 2493 N N . GLU A 1 311 ? -18.207 2.865 5.213 1.00 93.06 311 GLU A N 1
ATOM 2494 C CA . GLU A 1 311 ? -18.904 2.584 3.952 1.00 93.06 311 GLU A CA 1
ATOM 2495 C C . GLU A 1 311 ? -19.685 1.271 4.022 1.00 93.06 311 GLU A C 1
ATOM 2497 O O . GLU A 1 311 ? -20.873 1.204 3.700 1.00 93.06 311 GLU A O 1
ATOM 2502 N N . VAL A 1 312 ? -19.063 0.230 4.568 1.00 91.25 312 VAL A N 1
ATOM 2503 C CA . VAL A 1 312 ? -19.701 -1.078 4.717 1.00 91.25 312 VAL A CA 1
ATOM 2504 C C . VAL A 1 312 ? -20.835 -1.067 5.745 1.00 91.25 312 VAL A C 1
ATOM 2506 O O . VAL A 1 312 ? -21.817 -1.795 5.572 1.00 91.25 312 VAL A O 1
ATOM 2509 N N . ARG A 1 313 ? -20.739 -0.238 6.794 1.00 88.06 313 ARG A N 1
ATOM 2510 C CA . ARG A 1 313 ? -21.801 -0.068 7.799 1.00 88.06 313 ARG A CA 1
ATOM 2511 C C . ARG A 1 313 ? -22.950 0.806 7.304 1.00 88.06 313 ARG A C 1
ATOM 2513 O O . ARG A 1 313 ? -24.087 0.496 7.635 1.00 88.06 313 ARG A O 1
ATOM 2520 N N . LYS A 1 314 ? -22.697 1.833 6.486 1.00 81.06 314 LYS A N 1
ATOM 2521 C CA . LYS A 1 314 ? -23.754 2.610 5.810 1.00 81.06 314 LYS A CA 1
ATOM 2522 C C . LYS A 1 314 ? -24.560 1.722 4.860 1.00 81.06 314 LYS A C 1
ATOM 2524 O O . LYS A 1 314 ? -25.781 1.680 4.955 1.00 81.06 314 LYS A O 1
ATOM 2529 N N . ASN A 1 315 ? -23.872 0.933 4.034 1.00 61.88 315 ASN A N 1
ATOM 2530 C CA . ASN A 1 315 ? -24.502 0.013 3.080 1.00 61.88 315 ASN A CA 1
ATOM 2531 C C . ASN A 1 315 ? -25.153 -1.212 3.754 1.00 61.88 315 ASN A C 1
ATOM 2533 O O . ASN A 1 315 ? -25.885 -1.954 3.112 1.00 61.88 315 ASN A O 1
ATOM 2537 N N . GLY A 1 316 ? -24.903 -1.440 5.048 1.00 48.53 316 GLY A N 1
ATOM 2538 C CA . GLY A 1 316 ? -25.586 -2.454 5.858 1.00 48.53 316 GLY A CA 1
ATOM 2539 C C . GLY A 1 316 ? -26.974 -2.040 6.364 1.00 48.53 316 GLY A C 1
ATOM 2540 O O . GLY A 1 316 ? -27.665 -2.886 6.921 1.00 48.53 316 GLY A O 1
ATOM 2541 N N . TYR A 1 317 ? -27.382 -0.777 6.174 1.00 38.16 317 TYR A N 1
ATOM 2542 C CA . TYR A 1 317 ? -28.735 -0.285 6.481 1.00 38.16 317 TYR A CA 1
ATOM 2543 C C . TYR A 1 317 ? -29.682 -0.280 5.270 1.00 38.16 317 TYR A C 1
ATOM 2545 O O . TYR A 1 317 ? -30.846 0.083 5.425 1.00 38.16 317 TYR A O 1
ATOM 2553 N N . GLN A 1 318 ? -29.243 -0.732 4.089 1.00 31.62 318 GLN A N 1
ATOM 2554 C CA . GLN A 1 318 ? -30.182 -1.160 3.047 1.00 31.62 318 GLN A CA 1
ATOM 2555 C C . GLN A 1 318 ? -30.687 -2.564 3.396 1.00 31.62 318 GLN A C 1
ATOM 2557 O O . GLN A 1 318 ? -30.175 -3.585 2.940 1.00 31.62 318 GLN A O 1
ATOM 2562 N N . ILE A 1 319 ? -31.665 -2.583 4.299 1.00 31.52 319 ILE A N 1
ATOM 2563 C CA . ILE A 1 319 ? -32.542 -3.720 4.551 1.00 31.52 319 ILE A CA 1
ATOM 2564 C C . ILE A 1 319 ? -33.462 -3.854 3.335 1.00 31.52 319 ILE A C 1
ATOM 2566 O O . ILE A 1 319 ? -34.081 -2.877 2.925 1.00 31.52 319 ILE A O 1
ATOM 2570 N N . ILE A 1 320 ? -33.471 -5.061 2.769 1.00 33.47 320 ILE A N 1
ATOM 2571 C CA . ILE A 1 320 ? -34.631 -5.792 2.239 1.00 33.47 320 ILE A CA 1
ATOM 2572 C C . ILE A 1 320 ? -35.877 -4.915 2.015 1.00 33.47 320 ILE A C 1
ATOM 2574 O O . ILE A 1 320 ? -36.541 -4.525 2.976 1.00 33.47 320 ILE A O 1
ATOM 2578 N N . PHE A 1 321 ? -36.225 -4.719 0.745 1.00 32.19 321 PHE A N 1
ATOM 2579 C CA . PHE A 1 321 ? -37.614 -4.767 0.297 1.00 32.19 321 PHE A CA 1
ATOM 2580 C C . PHE A 1 321 ? -37.731 -5.925 -0.689 1.00 32.19 321 PHE A C 1
ATOM 2582 O O . PHE A 1 321 ? -36.796 -6.077 -1.510 1.00 32.19 321 PHE A O 1
#

Foldseek 3Di:
DLVLLVVLLVLLLLLLVVQQDPQLAHWKWKDLDQLCPPTDTAAFLQLLLLLLVLCLVCVVPDPCLVSNVSSLNSLVQQDDPQFHDTRGHPDDDATWLQSNLSSLLSCVSVPHDDPLVVSLVVQQVQADPLSAHFTGPQVVDPPNPPDDDPGDGKLLSLLSNLLSCLQVPNDRVSSLVVNLVCLVVVVCPCHIPWFRHSLLSLLSNLCSVQVSVNVSNLVSLVSLLVVLVVQQDPQLAHDDLLSLLSSLLSNVSSVDQDPSNVSSLVVLSVQQDPSSWGRWGFGTADPPGMTMTDSSSSSSSNSSSSVSNVVSVVVVPPDDD

Solvent-accessible surface area (backbone atoms only — not comparable to full-atom values): 17046 Å² total; per-residue (Å²): 110,66,70,61,50,54,53,49,40,53,31,25,51,52,28,48,64,76,52,46,43,97,69,22,40,38,65,30,27,39,14,80,40,68,73,40,62,90,44,40,83,46,72,40,50,50,58,31,24,55,30,46,49,35,50,59,82,40,56,94,80,46,99,46,65,66,65,48,52,35,33,50,51,28,54,64,70,28,50,54,98,91,34,25,22,56,66,28,60,94,48,89,68,64,35,28,42,45,37,23,23,36,42,52,37,30,38,50,77,68,69,54,90,72,67,57,67,65,55,50,61,58,54,65,71,46,40,50,99,76,54,41,48,39,42,58,48,65,86,85,49,83,75,75,74,90,71,92,71,82,78,47,73,41,69,50,40,43,22,33,35,47,19,30,33,26,62,75,70,48,90,58,66,50,45,47,53,50,58,46,49,38,60,76,68,52,65,45,69,73,24,54,90,45,27,67,42,35,40,52,40,48,27,38,44,28,42,13,33,63,76,17,57,32,64,84,50,58,83,52,36,60,57,56,41,50,51,55,65,69,60,42,42,100,84,35,41,32,91,55,72,43,41,27,20,31,44,44,38,25,37,44,52,57,70,54,84,56,68,69,51,56,39,30,51,53,49,51,68,67,53,45,42,94,74,24,32,33,64,56,35,48,60,33,44,48,88,74,80,31,22,30,28,21,34,53,43,27,23,25,43,38,39,36,29,55,48,54,50,51,54,55,55,60,63,64,68,69,68,86,131